Protein AF-A0A940LFN8-F1 (afdb_monomer)

Mean predicted aligned error: 12.98 Å

Structure (mmCIF, N/CA/C/O backbone):
data_AF-A0A940LFN8-F1
#
_entry.id   AF-A0A940LFN8-F1
#
loop_
_atom_site.group_PDB
_atom_site.id
_atom_site.type_symbol
_atom_site.label_atom_id
_atom_site.label_alt_id
_atom_site.label_comp_id
_atom_site.label_asym_id
_atom_site.label_entity_id
_atom_site.label_seq_id
_atom_site.pdbx_PDB_ins_code
_atom_site.Cartn_x
_atom_site.Cartn_y
_atom_site.Cartn_z
_atom_site.occupancy
_atom_site.B_iso_or_equiv
_atom_site.auth_seq_id
_atom_site.auth_comp_id
_atom_site.auth_asym_id
_atom_site.auth_atom_id
_atom_site.pdbx_PDB_model_num
ATOM 1 N N . MET A 1 1 ? -1.044 11.310 23.317 1.00 27.91 1 MET A N 1
ATOM 2 C CA . MET A 1 1 ? -0.230 10.239 22.704 1.00 27.91 1 MET A CA 1
ATOM 3 C C . MET A 1 1 ? -0.576 8.938 23.421 1.00 27.91 1 MET A C 1
ATOM 5 O O . MET A 1 1 ? -0.058 8.699 24.501 1.00 27.91 1 MET A O 1
ATOM 9 N N . LEU A 1 2 ? -1.547 8.170 22.919 1.00 25.20 2 LEU A N 1
ATOM 10 C CA . LEU A 1 2 ? -1.936 6.896 23.535 1.00 25.20 2 LEU A CA 1
ATOM 11 C C . LEU A 1 2 ? -0.992 5.813 23.009 1.00 25.20 2 LEU A C 1
ATOM 13 O O . LEU A 1 2 ? -1.090 5.402 21.858 1.00 25.20 2 LEU A O 1
ATOM 17 N N . GLN A 1 3 ? -0.026 5.416 23.836 1.00 28.67 3 GLN A N 1
ATOM 18 C CA . GLN A 1 3 ? 0.773 4.224 23.585 1.00 28.67 3 GLN A CA 1
ATOM 19 C C . GLN A 1 3 ? -0.052 2.992 23.962 1.00 28.67 3 GLN A C 1
ATOM 21 O O . GLN A 1 3 ? -0.475 2.849 25.109 1.00 28.67 3 GLN A O 1
ATOM 26 N N . PHE A 1 4 ? -0.252 2.100 22.994 1.00 41.06 4 PHE A N 1
ATOM 27 C CA . PHE A 1 4 ? -0.790 0.761 23.199 1.00 41.06 4 PHE A CA 1
ATOM 28 C C . PHE A 1 4 ? 0.024 0.030 24.277 1.00 41.06 4 PHE A C 1
ATOM 30 O O . PHE A 1 4 ? 1.232 -0.157 24.132 1.00 41.06 4 PHE A O 1
ATOM 37 N N . ARG A 1 5 ? -0.620 -0.411 25.362 1.00 31.55 5 ARG A N 1
ATOM 38 C CA . ARG A 1 5 ? -0.035 -1.388 26.287 1.00 31.55 5 ARG A CA 1
ATOM 39 C C . ARG A 1 5 ? -0.760 -2.709 26.091 1.00 31.55 5 ARG A C 1
ATOM 41 O O . ARG A 1 5 ? -1.903 -2.855 26.495 1.00 31.55 5 ARG A O 1
ATOM 48 N N . ALA A 1 6 ? -0.061 -3.692 25.531 1.00 42.91 6 ALA A N 1
ATOM 49 C CA . ALA A 1 6 ? -0.517 -5.074 25.343 1.00 42.91 6 ALA A CA 1
ATOM 50 C C . ALA A 1 6 ? -0.802 -5.846 26.659 1.00 42.91 6 ALA A C 1
ATOM 52 O O . ALA A 1 6 ? -0.807 -7.069 26.664 1.00 42.91 6 ALA A O 1
ATOM 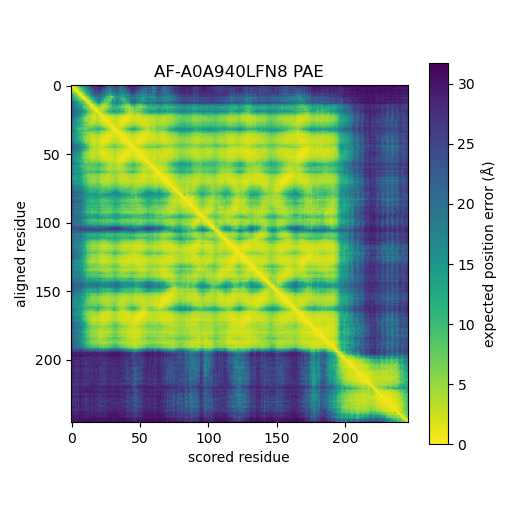53 N N . LYS A 1 7 ? -0.979 -5.159 27.796 1.00 42.75 7 LYS A N 1
ATOM 54 C CA . LYS A 1 7 ? -1.179 -5.782 29.114 1.00 42.75 7 LYS A CA 1
ATOM 55 C C . LYS A 1 7 ? -2.645 -6.109 29.419 1.00 42.75 7 LYS A C 1
ATOM 57 O O . LYS A 1 7 ? -2.885 -6.926 30.302 1.00 42.75 7 LYS A O 1
ATOM 62 N N . ASP A 1 8 ? -3.591 -5.515 28.689 1.00 42.91 8 ASP A N 1
ATOM 63 C CA . ASP A 1 8 ? -5.031 -5.657 28.959 1.00 42.91 8 ASP A CA 1
ATOM 64 C C . ASP A 1 8 ? -5.757 -6.615 28.001 1.00 42.91 8 ASP A C 1
ATOM 66 O O . ASP A 1 8 ? -6.918 -6.944 28.233 1.00 42.91 8 ASP A O 1
ATOM 70 N N . PHE A 1 9 ? -5.065 -7.106 26.968 1.00 46.56 9 PHE A N 1
ATOM 71 C CA . PHE A 1 9 ? -5.603 -8.042 25.983 1.00 46.56 9 PHE A CA 1
ATOM 72 C C . PHE A 1 9 ? -4.684 -9.254 25.842 1.00 46.56 9 PHE A C 1
ATOM 74 O O . PHE A 1 9 ? -3.473 -9.114 25.670 1.00 46.56 9 PHE A O 1
ATOM 81 N N . HIS A 1 10 ? -5.268 -10.448 25.878 1.00 50.06 10 HIS A N 1
ATOM 82 C CA . HIS A 1 10 ? -4.556 -11.682 25.565 1.00 50.06 10 HIS A CA 1
ATOM 83 C C . HIS A 1 10 ? -4.651 -11.941 24.056 1.00 50.06 10 HIS A C 1
ATOM 85 O O . HIS A 1 10 ? -5.747 -11.947 23.500 1.00 50.06 10 HIS A O 1
ATOM 91 N N . LEU A 1 11 ? -3.507 -12.133 23.392 1.00 47.28 11 LEU A N 1
ATOM 92 C CA . LEU A 1 11 ? -3.460 -12.623 22.013 1.00 47.28 11 LEU A CA 1
ATOM 93 C C . LEU A 1 11 ? -3.801 -14.115 22.022 1.00 47.28 11 LEU A C 1
ATOM 95 O O . LEU A 1 11 ? -3.011 -14.920 22.516 1.00 47.28 11 LEU A O 1
ATOM 99 N N . CYS A 1 12 ? -4.949 -14.492 21.468 1.00 56.72 12 CYS A N 1
ATOM 100 C CA . CYS A 1 12 ? -5.203 -15.891 21.139 1.00 56.72 12 CYS A CA 1
ATOM 101 C C . CYS A 1 12 ? -4.320 -16.287 19.942 1.00 56.72 12 CYS A C 1
ATOM 103 O O . CYS A 1 12 ? -4.185 -15.518 18.985 1.00 56.72 12 CYS A O 1
ATOM 105 N N . THR A 1 13 ? -3.674 -17.457 20.009 1.00 57.03 13 THR A N 1
ATOM 106 C CA . THR A 1 13 ? -2.876 -17.999 18.898 1.00 57.03 13 THR A CA 1
ATOM 107 C C . THR A 1 13 ? -3.746 -18.056 17.649 1.00 57.03 13 THR A C 1
ATOM 109 O O . THR A 1 13 ? -4.860 -18.566 17.709 1.00 57.03 13 THR A O 1
ATOM 112 N N . GLY A 1 14 ? -3.257 -17.483 16.546 1.00 62.81 14 GLY A N 1
ATOM 113 C CA . GLY A 1 14 ? -4.068 -17.305 15.349 1.00 62.81 14 GLY A CA 1
ATOM 114 C C . GLY A 1 14 ? -4.564 -18.639 14.799 1.00 62.81 14 GLY A C 1
ATOM 115 O O . GLY A 1 14 ? -3.757 -19.524 14.513 1.00 62.81 14 GLY A O 1
ATOM 116 N N . GLU A 1 15 ? -5.878 -18.783 14.655 1.00 71.50 15 GLU A N 1
ATOM 117 C CA . GLU A 1 15 ? -6.461 -19.958 14.016 1.00 71.50 15 GLU A CA 1
ATOM 118 C C . GLU A 1 15 ? -6.233 -19.854 12.510 1.00 71.50 15 GLU A C 1
ATOM 120 O O . GLU A 1 15 ? -6.635 -18.873 11.876 1.00 71.50 15 GLU A O 1
ATOM 125 N N . ILE A 1 16 ? -5.565 -20.859 11.940 1.00 79.19 16 ILE A N 1
ATOM 126 C CA . ILE A 1 16 ? -5.363 -20.976 10.498 1.00 79.19 16 ILE A CA 1
ATOM 127 C C . ILE A 1 16 ? -6.413 -21.938 9.962 1.00 79.19 16 ILE A C 1
ATOM 129 O O . ILE A 1 16 ? -6.389 -23.127 10.273 1.00 79.19 16 ILE A O 1
ATOM 133 N N . THR A 1 17 ? -7.308 -21.430 9.124 1.00 85.25 17 THR A N 1
ATOM 134 C CA . THR A 1 17 ? -8.340 -22.233 8.464 1.00 85.25 17 THR A CA 1
ATOM 135 C C . THR A 1 17 ? -8.156 -22.150 6.960 1.00 85.25 17 THR A C 1
ATOM 137 O O . THR A 1 17 ? -8.018 -21.063 6.405 1.00 85.25 17 THR A O 1
ATOM 140 N N . LYS A 1 18 ? -8.163 -23.297 6.279 1.00 81.81 18 LYS A N 1
ATOM 141 C CA . LYS A 1 18 ? -8.180 -23.341 4.816 1.00 81.81 18 LYS A CA 1
ATOM 142 C C . LYS A 1 18 ? -9.630 -23.355 4.336 1.00 81.81 18 LYS A C 1
ATOM 144 O O . LYS A 1 18 ? -10.392 -24.233 4.736 1.00 81.81 18 LYS A O 1
ATOM 149 N N . VAL A 1 19 ? -10.007 -22.400 3.492 1.00 81.50 19 VAL A N 1
ATOM 150 C CA . VAL A 1 19 ? -11.352 -22.281 2.913 1.00 81.50 19 VAL A CA 1
ATOM 151 C C . VAL A 1 19 ? -11.209 -22.333 1.394 1.00 81.50 19 VAL A C 1
ATOM 153 O O . VAL A 1 19 ? -10.923 -21.330 0.752 1.00 81.50 19 VAL A O 1
ATOM 156 N N . GLY A 1 20 ? -11.356 -23.524 0.811 1.00 84.94 20 GLY A N 1
ATOM 157 C CA . GLY A 1 20 ? -11.044 -23.732 -0.608 1.00 84.94 20 GLY A CA 1
ATOM 158 C C . GLY A 1 20 ? -9.551 -23.528 -0.883 1.00 84.94 20 GLY A C 1
ATOM 159 O O . GLY A 1 20 ? -8.723 -24.190 -0.254 1.00 84.94 20 GLY A O 1
ATOM 160 N N . ASP A 1 21 ? -9.219 -22.614 -1.796 1.00 85.62 21 ASP A N 1
ATOM 161 C CA . ASP A 1 21 ? -7.835 -22.213 -2.097 1.00 85.62 21 ASP A CA 1
ATOM 162 C C . ASP A 1 21 ? -7.318 -21.085 -1.190 1.00 85.62 21 ASP A C 1
ATOM 164 O O . ASP A 1 21 ? -6.117 -20.813 -1.173 1.00 85.62 21 ASP A O 1
ATOM 168 N N . ASP A 1 22 ? -8.198 -20.475 -0.392 1.00 89.88 22 ASP A N 1
ATOM 169 C CA . ASP A 1 22 ? -7.851 -19.366 0.488 1.00 89.88 22 ASP A CA 1
ATOM 170 C C . ASP A 1 22 ? -7.367 -19.873 1.852 1.00 89.88 22 ASP A C 1
ATOM 172 O O . ASP A 1 22 ? -7.836 -20.885 2.391 1.00 89.88 22 ASP A O 1
ATOM 176 N N . GLN A 1 23 ? -6.448 -19.125 2.453 1.00 90.56 23 GLN A N 1
ATOM 177 C CA . GLN A 1 23 ? -5.981 -19.337 3.815 1.00 90.56 23 GLN A CA 1
ATOM 178 C C . GLN A 1 23 ? -6.421 -18.167 4.694 1.00 90.56 23 GLN A C 1
ATOM 180 O O . GLN A 1 23 ? -6.011 -17.025 4.499 1.00 90.56 23 GLN A O 1
ATOM 185 N N . VAL A 1 24 ? -7.252 -18.462 5.688 1.00 92.25 24 VAL A N 1
ATOM 186 C CA . VAL A 1 24 ? -7.770 -17.486 6.646 1.00 92.25 24 VAL A CA 1
ATOM 187 C C . VAL A 1 24 ? -6.981 -17.595 7.941 1.00 92.25 24 VAL A C 1
ATOM 189 O O . VAL A 1 24 ? -6.841 -18.684 8.495 1.00 92.25 24 VAL A O 1
ATOM 192 N N . ILE A 1 25 ? -6.480 -16.466 8.429 1.00 90.88 25 ILE A N 1
ATOM 193 C CA . ILE A 1 25 ? -5.752 -16.359 9.692 1.00 90.88 25 ILE A CA 1
ATOM 194 C C . ILE A 1 25 ? -6.482 -15.348 10.564 1.00 90.88 25 ILE A C 1
ATOM 196 O O . ILE A 1 25 ? -6.586 -14.176 10.200 1.00 90.88 25 ILE A O 1
ATOM 200 N N . THR A 1 26 ? -6.976 -15.789 11.718 1.00 90.81 26 THR A N 1
ATOM 201 C CA . THR A 1 26 ? -7.730 -14.922 12.633 1.00 90.81 26 THR A CA 1
ATOM 202 C C . THR A 1 26 ? -6.990 -14.756 13.946 1.00 90.81 26 THR A C 1
ATOM 204 O O . THR A 1 26 ? -6.750 -15.734 14.645 1.00 90.81 26 THR A O 1
ATOM 207 N N . TYR A 1 27 ? -6.673 -13.515 14.307 1.00 89.56 27 TYR A N 1
ATOM 208 C CA . TYR A 1 27 ? -6.178 -13.148 15.628 1.00 89.56 27 TYR A CA 1
ATOM 209 C C . TYR A 1 27 ? -7.262 -12.395 16.379 1.00 89.56 27 TYR A C 1
ATOM 211 O O . TYR A 1 27 ? -7.776 -11.386 15.896 1.00 89.56 27 TYR A O 1
ATOM 219 N N . GLN A 1 28 ? -7.572 -12.852 17.585 1.00 88.12 28 GLN A N 1
ATOM 220 C CA . GLN A 1 28 ? -8.545 -12.201 18.446 1.00 88.12 28 GLN A CA 1
ATOM 221 C C . GLN A 1 28 ? -7.868 -11.699 19.718 1.00 88.12 28 GLN A C 1
ATOM 223 O O . GLN A 1 28 ? -7.094 -12.410 20.361 1.00 88.12 28 GLN A O 1
ATOM 228 N N . LEU A 1 29 ? -8.167 -10.450 20.050 1.00 87.44 29 LEU A N 1
ATOM 229 C CA . LEU A 1 29 ? -7.829 -9.797 21.302 1.00 87.44 29 LEU A CA 1
ATOM 230 C C . LEU A 1 29 ? -9.110 -9.724 22.128 1.00 87.44 29 LEU A C 1
ATOM 232 O O . LEU A 1 29 ? -10.073 -9.079 21.712 1.00 87.44 29 LEU A O 1
ATOM 236 N N . LEU A 1 30 ? -9.118 -10.388 23.281 1.00 86.31 30 LEU A N 1
ATOM 237 C CA . LEU A 1 30 ? -10.258 -10.412 24.198 1.00 86.31 30 LEU A CA 1
ATOM 238 C C . LEU A 1 30 ? -9.992 -9.499 25.397 1.00 86.31 30 LEU A C 1
ATOM 240 O O . LEU A 1 30 ? -8.964 -9.630 26.066 1.00 86.31 30 LEU A O 1
ATOM 244 N N . GLY A 1 31 ? -10.921 -8.579 25.644 1.00 83.25 31 GLY A N 1
ATOM 245 C CA . GLY A 1 31 ? -10.975 -7.754 26.842 1.00 83.25 31 GLY A CA 1
ATOM 246 C C . GLY A 1 31 ? -11.646 -8.504 27.993 1.00 83.25 31 GLY A C 1
ATOM 247 O O . GLY A 1 31 ? -12.477 -9.392 27.795 1.00 83.25 31 GLY A O 1
ATOM 248 N N . LYS A 1 32 ? -11.298 -8.140 29.230 1.00 80.56 32 LYS A N 1
ATOM 249 C CA . LYS A 1 32 ? -11.860 -8.759 30.450 1.00 80.56 32 LYS A CA 1
ATOM 250 C C . LYS A 1 32 ? -13.365 -8.519 30.621 1.00 80.56 32 LYS A C 1
ATOM 252 O O . LYS A 1 32 ? -14.022 -9.243 31.356 1.00 80.56 32 LYS A O 1
ATOM 257 N N . ASP A 1 33 ? -13.883 -7.497 29.957 1.00 83.12 33 ASP A N 1
ATOM 258 C CA . ASP A 1 33 ? -15.284 -7.082 29.908 1.00 83.12 33 ASP A CA 1
ATOM 259 C C . ASP A 1 33 ? -16.092 -7.797 28.806 1.00 83.12 33 ASP A C 1
ATOM 261 O O . ASP A 1 33 ? -17.262 -7.484 28.601 1.00 83.12 33 ASP A O 1
ATOM 265 N N . GLY A 1 34 ? -15.482 -8.746 28.085 1.00 83.56 34 GLY A N 1
ATOM 266 C CA . GLY A 1 34 ? -16.100 -9.427 26.945 1.00 83.56 34 GLY A CA 1
ATOM 267 C C . GLY A 1 34 ? -16.033 -8.631 25.639 1.00 83.56 34 GLY A C 1
ATOM 268 O O . GLY A 1 34 ? -16.507 -9.113 24.609 1.00 83.56 34 GLY A O 1
ATOM 269 N N . SER A 1 35 ? -15.424 -7.439 25.650 1.00 88.12 35 SER A N 1
ATOM 270 C CA . SER A 1 35 ? -15.108 -6.715 24.422 1.00 88.12 35 SER A CA 1
ATOM 271 C C . SER A 1 35 ? -14.067 -7.481 23.605 1.00 88.12 35 SER A C 1
ATOM 273 O O . SER A 1 35 ? -13.262 -8.250 24.138 1.00 88.12 35 SER A O 1
ATOM 275 N N . SER A 1 36 ? -14.081 -7.314 22.285 1.00 89.31 36 SER A N 1
ATOM 276 C CA . SER A 1 36 ? -13.098 -7.971 21.431 1.00 89.31 36 SER A CA 1
ATOM 277 C C . SER A 1 36 ? -12.701 -7.143 20.221 1.00 89.31 36 SER A C 1
ATOM 279 O O . SER A 1 36 ? -13.503 -6.402 19.647 1.00 89.31 36 SER A O 1
ATOM 281 N N . VAL A 1 37 ? -11.443 -7.313 19.825 1.00 90.06 37 VAL A N 1
ATOM 282 C CA . VAL A 1 37 ? -10.899 -6.820 18.562 1.00 90.06 37 VAL A CA 1
ATOM 283 C C . VAL A 1 37 ? -10.393 -8.017 17.775 1.00 90.06 37 VAL A C 1
ATOM 285 O O . VAL A 1 37 ? -9.555 -8.775 18.259 1.00 90.06 37 VAL A O 1
ATOM 288 N N . THR A 1 38 ? -10.917 -8.205 16.571 1.00 91.94 38 THR A N 1
ATOM 289 C CA . THR A 1 38 ? -10.575 -9.341 15.711 1.00 91.94 38 THR A CA 1
ATOM 290 C C . THR A 1 38 ? -9.883 -8.847 14.453 1.00 91.94 38 THR A C 1
ATOM 292 O O . THR A 1 38 ? -10.450 -8.051 13.710 1.00 91.94 38 THR A O 1
ATOM 295 N N . HIS A 1 39 ? -8.675 -9.345 14.212 1.00 92.56 39 HIS A N 1
ATOM 296 C CA . HIS A 1 39 ? -7.926 -9.184 12.974 1.00 92.56 39 HIS A CA 1
ATOM 297 C C . HIS A 1 39 ? -8.064 -10.462 12.155 1.00 92.56 39 HIS A C 1
ATOM 299 O O . HIS A 1 39 ? -7.551 -11.505 12.558 1.00 92.56 39 HIS A O 1
ATOM 305 N N . LYS A 1 40 ? -8.734 -10.396 11.010 1.00 94.12 40 LYS A N 1
ATOM 306 C CA . LYS A 1 40 ? -8.884 -11.536 10.107 1.00 94.12 40 LYS A CA 1
ATOM 307 C C . LYS A 1 40 ? -8.181 -11.234 8.792 1.00 94.12 40 LYS A C 1
ATOM 309 O O . LYS A 1 40 ? -8.557 -10.297 8.094 1.00 94.12 40 LYS A O 1
ATOM 314 N N . PHE A 1 41 ? -7.182 -12.041 8.464 1.00 94.06 41 PHE A N 1
ATOM 315 C CA . PHE A 1 41 ? -6.444 -11.981 7.210 1.00 94.06 41 PHE A CA 1
ATOM 316 C C . PHE A 1 41 ? -6.909 -13.109 6.297 1.00 94.06 41 PHE A C 1
ATOM 318 O O . PHE A 1 41 ? -6.904 -14.265 6.713 1.00 94.06 41 PHE A O 1
ATOM 325 N N . THR A 1 42 ? -7.289 -12.791 5.064 1.00 94.62 42 THR A N 1
ATOM 326 C CA . THR A 1 42 ? -7.620 -13.789 4.039 1.00 94.62 42 THR A CA 1
ATOM 327 C C . THR A 1 42 ? -6.568 -13.720 2.947 1.00 94.62 42 THR A C 1
ATOM 329 O O . THR A 1 42 ? -6.508 -12.755 2.186 1.00 94.62 42 THR A O 1
ATOM 3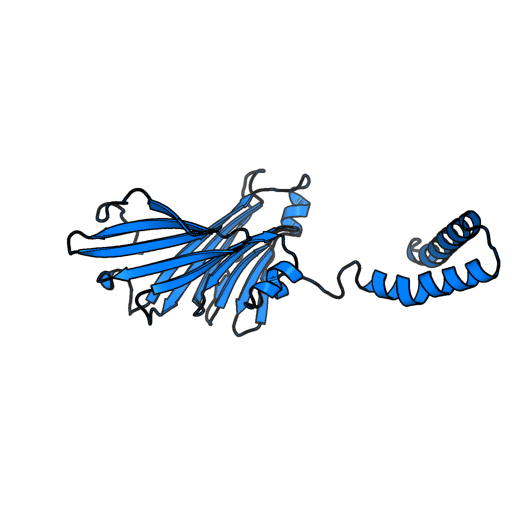32 N N . VAL A 1 43 ? -5.707 -14.733 2.908 1.00 92.50 43 VAL A N 1
ATOM 333 C CA . VAL A 1 43 ? -4.648 -14.886 1.914 1.00 92.50 43 VAL A CA 1
ATOM 334 C C . VAL A 1 43 ? -5.197 -15.720 0.767 1.00 92.50 43 VAL A C 1
ATOM 336 O O . VAL A 1 43 ? -5.534 -16.889 0.943 1.00 92.50 43 VAL A O 1
ATOM 339 N N . LYS A 1 44 ? -5.290 -15.097 -0.400 1.00 91.69 44 LYS A N 1
ATOM 340 C CA . LYS A 1 44 ? -5.748 -15.710 -1.649 1.00 91.69 44 LYS A CA 1
ATOM 341 C C . LYS A 1 44 ? -4.536 -16.136 -2.484 1.00 91.69 44 LYS A C 1
ATOM 343 O O . LYS A 1 44 ? -3.426 -15.680 -2.199 1.00 91.69 44 LYS A O 1
ATOM 348 N N . PRO A 1 45 ? -4.705 -16.937 -3.549 1.00 90.50 45 PRO A N 1
ATOM 349 C CA . PRO A 1 45 ? -3.662 -17.159 -4.557 1.00 90.50 45 PRO A CA 1
ATOM 350 C C . PRO A 1 45 ? -3.446 -15.909 -5.442 1.00 90.50 45 PRO A C 1
ATOM 352 O O . PRO A 1 45 ? -3.475 -15.980 -6.669 1.00 90.50 45 PRO A O 1
ATOM 355 N N . ASP A 1 46 ? -3.273 -14.746 -4.813 1.00 91.69 46 ASP A N 1
ATOM 356 C CA . ASP A 1 46 ? -3.122 -13.432 -5.431 1.00 91.69 46 ASP A CA 1
ATOM 357 C C . ASP A 1 46 ? -2.295 -12.499 -4.517 1.00 91.69 46 ASP A C 1
ATOM 359 O O . ASP A 1 46 ? -1.970 -12.845 -3.383 1.00 91.69 46 ASP A O 1
ATOM 363 N N . TYR A 1 47 ? -1.936 -11.310 -5.001 1.00 93.12 47 TYR A N 1
ATOM 364 C CA . TYR A 1 47 ? -1.075 -10.354 -4.292 1.00 93.12 47 TYR A CA 1
ATOM 365 C C . TYR A 1 47 ? -1.809 -9.443 -3.297 1.00 93.12 47 TYR A C 1
ATOM 367 O O . TYR A 1 47 ? -1.166 -8.664 -2.589 1.00 93.12 47 TYR A O 1
ATOM 375 N N . MET A 1 48 ? -3.143 -9.508 -3.253 1.00 94.50 48 MET A N 1
ATOM 376 C CA . MET A 1 48 ? -3.971 -8.759 -2.308 1.00 94.50 48 MET A CA 1
ATOM 377 C C . MET A 1 48 ? -4.414 -9.664 -1.160 1.00 94.50 48 MET A C 1
ATOM 379 O O . MET A 1 48 ? -5.114 -10.655 -1.368 1.00 94.50 48 MET A O 1
ATOM 383 N N . ILE A 1 49 ? -4.038 -9.283 0.057 1.00 94.50 49 ILE A N 1
ATOM 384 C CA . ILE A 1 49 ? -4.504 -9.910 1.291 1.00 94.50 49 ILE A CA 1
ATOM 385 C C . ILE A 1 49 ? -5.661 -9.071 1.826 1.00 94.50 49 ILE A C 1
ATOM 387 O O . ILE A 1 49 ? -5.488 -7.881 2.106 1.00 94.50 49 ILE A O 1
ATOM 391 N N . ASP A 1 50 ? -6.829 -9.685 2.004 1.00 95.25 50 ASP A N 1
ATOM 392 C CA . ASP A 1 50 ? -7.941 -8.998 2.659 1.00 95.25 50 ASP A CA 1
ATOM 393 C C . ASP A 1 50 ? -7.668 -8.944 4.162 1.00 95.25 50 ASP A C 1
ATOM 395 O O . ASP A 1 50 ? -7.341 -9.962 4.778 1.00 95.25 50 ASP A O 1
ATOM 399 N N . PHE A 1 51 ? -7.832 -7.769 4.759 1.00 94.94 51 PHE A N 1
ATOM 400 C CA . PHE A 1 51 ? -7.676 -7.550 6.188 1.00 94.94 51 PHE A CA 1
ATOM 401 C C . PHE A 1 51 ? -8.959 -6.944 6.765 1.00 94.94 51 PHE A C 1
ATOM 403 O O . PHE A 1 51 ? -9.231 -5.756 6.609 1.00 94.94 51 PHE A O 1
ATOM 410 N N . ASP A 1 52 ? -9.743 -7.767 7.459 1.00 94.88 52 ASP A N 1
ATOM 411 C CA . ASP A 1 52 ? -10.936 -7.328 8.177 1.00 94.88 52 ASP A CA 1
ATOM 412 C C . ASP A 1 52 ? -10.596 -7.080 9.654 1.00 94.88 52 ASP A C 1
ATOM 414 O O . ASP A 1 52 ? -10.158 -7.983 10.374 1.00 94.88 52 ASP A O 1
ATOM 418 N N . LEU A 1 53 ? -10.856 -5.863 10.122 1.00 93.44 53 LEU A N 1
ATOM 419 C CA . LEU A 1 53 ? -10.764 -5.464 11.521 1.00 93.44 53 LEU A CA 1
ATOM 420 C C . LEU A 1 53 ? -12.175 -5.340 12.098 1.00 93.44 53 LEU A C 1
ATOM 422 O O . LEU A 1 53 ? -12.927 -4.458 11.698 1.00 93.44 53 LEU A O 1
ATOM 426 N N . SER A 1 54 ? -12.535 -6.202 13.047 1.00 93.19 54 SER A N 1
ATOM 427 C CA . SER A 1 54 ? -13.830 -6.132 13.737 1.00 93.19 54 SER A CA 1
ATOM 428 C C . SER A 1 54 ? -13.669 -5.674 15.179 1.00 93.19 54 SER A C 1
ATOM 430 O O . SER A 1 54 ? -12.856 -6.232 15.914 1.00 93.19 54 SER A O 1
ATOM 432 N N . ILE A 1 55 ? -14.454 -4.677 15.580 1.00 90.38 55 ILE A N 1
ATOM 433 C CA . ILE A 1 55 ? -14.450 -4.078 16.916 1.00 90.38 55 ILE A CA 1
ATOM 434 C C . ILE A 1 55 ? -15.826 -4.321 17.537 1.00 90.38 55 ILE A C 1
ATOM 436 O O . ILE A 1 55 ? -16.818 -3.737 17.110 1.00 90.38 55 ILE A O 1
ATOM 440 N N . ASN A 1 56 ? -15.885 -5.175 18.558 1.00 90.00 56 ASN A N 1
ATOM 441 C CA . ASN A 1 56 ? -17.126 -5.548 19.237 1.00 90.00 56 ASN A CA 1
ATOM 442 C C . ASN A 1 56 ? -17.057 -5.125 20.704 1.00 90.00 56 ASN A C 1
ATOM 444 O O . ASN A 1 56 ? -16.239 -5.641 21.462 1.00 90.00 56 ASN A O 1
ATOM 448 N N . GLY A 1 57 ? -17.888 -4.162 21.109 1.00 85.12 57 GLY A N 1
ATOM 449 C CA . GLY A 1 57 ? -17.921 -3.662 22.492 1.00 85.12 57 GLY A CA 1
ATOM 450 C C . GLY A 1 57 ? -16.670 -2.883 22.928 1.00 85.12 57 GLY A C 1
ATOM 451 O O . GLY A 1 57 ? -16.612 -2.405 24.054 1.00 85.12 57 GLY A O 1
ATOM 452 N N . ALA A 1 58 ? -15.685 -2.704 22.042 1.00 83.50 58 ALA A N 1
ATOM 453 C CA . ALA A 1 58 ? -14.423 -2.019 22.318 1.00 83.50 58 ALA A CA 1
ATOM 454 C C . ALA A 1 58 ? -14.386 -0.584 21.749 1.00 83.50 58 ALA A C 1
ATOM 456 O O . ALA A 1 58 ? -13.336 -0.081 21.356 1.00 83.50 58 ALA A O 1
ATOM 457 N N . ASN A 1 59 ? -15.532 0.108 21.703 1.00 82.88 59 ASN A N 1
ATOM 458 C CA . ASN A 1 59 ? -15.642 1.460 21.130 1.00 82.88 59 ASN A CA 1
ATOM 459 C C . ASN A 1 59 ? -14.791 2.499 21.873 1.00 82.88 59 ASN A C 1
ATOM 461 O O . ASN A 1 59 ? -14.447 3.525 21.299 1.00 82.88 59 ASN A O 1
ATOM 465 N N . HIS A 1 60 ? -14.417 2.225 23.126 1.00 82.88 60 HIS A N 1
ATOM 466 C CA . HIS A 1 60 ? -13.487 3.047 23.902 1.00 82.88 60 HIS A CA 1
ATOM 467 C C . HIS A 1 60 ? -12.076 3.114 23.283 1.00 82.88 60 HIS A C 1
ATOM 469 O O . HIS A 1 60 ? -11.296 3.996 23.633 1.00 82.88 60 HIS A O 1
ATOM 475 N N . LEU A 1 61 ? -11.743 2.197 22.365 1.00 79.38 61 LEU A N 1
ATOM 476 C CA . LEU A 1 61 ? -10.508 2.228 21.575 1.00 79.38 61 LEU A CA 1
ATOM 477 C C . LEU A 1 61 ? -10.571 3.244 20.424 1.00 79.38 61 LEU A C 1
ATOM 479 O O . LEU A 1 61 ? -9.538 3.605 19.860 1.00 79.38 61 LEU A O 1
ATOM 483 N N . LEU A 1 62 ? -11.772 3.700 20.069 1.00 85.94 62 LEU A N 1
ATOM 484 C CA . LEU A 1 62 ? -11.999 4.737 19.073 1.00 85.94 62 LEU A CA 1
ATOM 485 C C . LEU A 1 62 ? -12.049 6.099 19.765 1.00 85.94 62 LEU A C 1
ATOM 487 O O . LEU A 1 62 ? -12.598 6.243 20.855 1.00 85.94 62 LEU A O 1
ATOM 491 N N . SER A 1 63 ? -11.535 7.131 19.102 1.00 87.50 63 SER A N 1
ATOM 492 C CA . SER A 1 63 ? -11.699 8.512 19.564 1.00 87.50 63 SER A CA 1
ATOM 493 C C . SER A 1 63 ? -12.695 9.211 18.653 1.00 87.50 63 SER A C 1
ATOM 495 O O . SER A 1 63 ? -12.474 9.278 17.446 1.00 87.50 63 SER A O 1
ATOM 497 N N . ASN A 1 64 ? -13.824 9.668 19.203 1.00 88.00 64 ASN A N 1
ATOM 498 C CA . ASN A 1 64 ? -14.944 10.233 18.435 1.00 88.00 64 ASN A CA 1
ATOM 499 C C . ASN A 1 64 ? -15.351 9.346 17.247 1.00 88.00 64 ASN A C 1
ATOM 501 O O . ASN A 1 64 ? -15.460 9.813 16.114 1.00 88.00 64 ASN A O 1
ATOM 505 N N . ASN A 1 65 ? -15.505 8.041 17.501 1.00 88.88 65 ASN A N 1
ATOM 506 C CA . ASN A 1 65 ? -15.866 7.052 16.484 1.00 88.88 65 ASN A CA 1
ATOM 507 C C . ASN A 1 65 ? -14.874 6.980 15.299 1.00 88.88 65 ASN A C 1
ATOM 509 O O . ASN A 1 65 ? -15.221 6.545 14.205 1.00 88.88 65 ASN A O 1
ATOM 513 N N . THR A 1 66 ? -13.634 7.429 15.513 1.00 90.12 66 THR A N 1
ATOM 514 C CA . THR A 1 66 ? -12.542 7.398 14.538 1.00 90.12 66 THR A CA 1
ATOM 515 C C . THR A 1 66 ? -11.475 6.415 15.000 1.00 90.12 66 THR A C 1
ATOM 517 O O . THR A 1 66 ? -10.981 6.489 16.130 1.00 90.12 66 THR A O 1
ATOM 520 N N . LEU A 1 67 ? -11.105 5.507 14.103 1.00 90.81 67 LEU A N 1
ATOM 521 C CA . LEU A 1 67 ? -9.962 4.620 14.238 1.00 90.81 67 LEU A CA 1
ATOM 522 C C . LEU A 1 67 ? -8.696 5.351 13.787 1.00 90.81 67 LEU A C 1
ATOM 524 O O . LEU A 1 67 ? -8.660 5.952 12.713 1.00 90.81 67 LEU A O 1
ATOM 528 N N . PHE A 1 68 ? -7.647 5.248 14.596 1.00 91.06 68 PHE A N 1
ATOM 529 C CA . PHE A 1 68 ? -6.303 5.694 14.249 1.00 91.06 68 PHE A CA 1
ATOM 530 C C . PHE A 1 68 ? -5.460 4.461 13.936 1.00 91.06 68 PHE A C 1
ATOM 532 O O . PHE A 1 68 ? -5.238 3.624 14.809 1.00 91.06 68 PHE A O 1
ATOM 539 N N . LEU A 1 69 ? -5.018 4.344 12.688 1.00 91.12 69 LEU A N 1
ATOM 540 C CA . LEU A 1 69 ? -4.250 3.211 12.189 1.00 91.12 69 LEU A CA 1
ATOM 541 C C . LEU A 1 69 ? -2.826 3.658 11.870 1.00 91.12 69 LEU A C 1
ATOM 543 O O . LEU A 1 69 ? -2.629 4.590 11.095 1.00 91.12 69 LEU A O 1
ATOM 547 N N . THR A 1 70 ? -1.837 2.961 12.418 1.00 93.12 70 THR A N 1
ATOM 548 C CA . THR A 1 70 ? -0.436 3.145 12.034 1.00 93.12 70 THR A CA 1
ATOM 549 C C . THR A 1 70 ? -0.001 1.971 11.166 1.00 93.12 70 THR A C 1
ATOM 551 O O . THR A 1 70 ? 0.038 0.834 11.630 1.00 93.12 70 THR A O 1
ATOM 554 N N . TRP A 1 71 ? 0.338 2.244 9.910 1.00 92.12 71 TRP A N 1
ATOM 555 C CA . TRP A 1 71 ? 0.899 1.272 8.979 1.00 92.12 71 TRP A CA 1
ATOM 556 C C . TRP A 1 71 ? 2.392 1.517 8.818 1.00 92.12 71 TRP A C 1
ATOM 558 O O . TRP A 1 71 ? 2.815 2.621 8.483 1.00 92.12 71 TRP A O 1
ATOM 568 N N . GLN A 1 72 ? 3.193 0.486 9.065 1.00 90.38 72 GLN A N 1
ATOM 569 C CA . GLN A 1 72 ? 4.644 0.547 8.935 1.00 90.38 72 GLN A CA 1
ATOM 570 C C . GLN A 1 72 ? 5.083 -0.418 7.846 1.00 90.38 72 GLN A C 1
ATOM 572 O O . GLN A 1 72 ? 4.781 -1.610 7.901 1.00 90.38 72 GLN A O 1
ATOM 577 N N . ASN A 1 73 ? 5.815 0.097 6.866 1.00 87.69 73 ASN A N 1
ATOM 578 C CA . ASN A 1 73 ? 6.334 -0.688 5.762 1.00 87.69 73 ASN A CA 1
ATOM 579 C C . ASN A 1 73 ? 7.848 -0.511 5.652 1.00 87.69 73 ASN A C 1
ATOM 581 O O . ASN A 1 73 ? 8.365 0.603 5.737 1.00 87.69 73 ASN A O 1
ATOM 585 N N . LYS A 1 74 ? 8.554 -1.625 5.459 1.00 86.94 74 LYS A N 1
ATOM 586 C CA . LYS A 1 74 ? 9.982 -1.636 5.150 1.00 86.94 74 LYS A CA 1
ATOM 587 C C . LYS A 1 74 ? 10.165 -2.250 3.772 1.00 86.94 74 LYS A C 1
ATOM 589 O O . LYS A 1 74 ? 10.000 -3.458 3.610 1.00 86.94 74 LYS A O 1
ATOM 594 N N . ALA A 1 75 ? 10.520 -1.419 2.801 1.00 83.81 75 ALA A N 1
ATOM 595 C CA . ALA A 1 75 ? 10.861 -1.868 1.463 1.00 83.81 75 ALA A CA 1
ATOM 596 C C . ALA A 1 75 ? 12.280 -2.443 1.486 1.00 83.81 75 ALA A C 1
ATOM 598 O O . ALA A 1 75 ? 13.262 -1.704 1.588 1.00 83.81 75 ALA A O 1
ATOM 599 N N . VAL A 1 76 ? 12.384 -3.770 1.444 1.00 84.38 76 VAL A N 1
ATOM 600 C CA . VAL A 1 76 ? 13.665 -4.482 1.385 1.00 84.38 76 VAL A CA 1
ATOM 601 C C . VAL A 1 76 ? 14.262 -4.319 -0.012 1.00 84.38 76 VAL A C 1
ATOM 603 O O . VAL A 1 76 ? 13.537 -4.294 -1.005 1.00 84.38 76 VAL A O 1
ATOM 606 N N . ARG A 1 77 ? 15.586 -4.201 -0.085 1.00 81.50 77 ARG A N 1
ATOM 607 C CA . ARG A 1 77 ? 16.343 -4.127 -1.334 1.00 81.50 77 ARG A CA 1
ATOM 608 C C . ARG A 1 77 ? 16.098 -5.362 -2.188 1.00 81.50 77 ARG A C 1
ATOM 610 O O . ARG A 1 77 ? 16.281 -6.485 -1.719 1.00 81.50 77 ARG A O 1
ATOM 617 N N . GLN A 1 78 ? 15.761 -5.137 -3.452 1.00 80.56 78 GLN A N 1
ATOM 618 C CA . GLN A 1 78 ? 15.540 -6.209 -4.420 1.00 80.56 78 GLN A CA 1
ATOM 619 C C . GLN A 1 78 ? 16.539 -6.175 -5.582 1.00 80.56 78 GLN A C 1
ATOM 621 O O . GLN A 1 78 ? 16.639 -7.146 -6.332 1.00 80.56 78 GLN A O 1
ATOM 626 N N . GLN A 1 79 ? 17.310 -5.093 -5.737 1.00 74.19 79 GLN A N 1
ATOM 627 C CA . GLN A 1 79 ? 18.246 -4.916 -6.845 1.00 74.19 79 GLN A CA 1
ATOM 628 C C . GLN A 1 79 ? 19.706 -4.809 -6.409 1.00 74.19 79 GLN A C 1
ATOM 630 O O . GLN A 1 79 ? 20.046 -4.512 -5.264 1.00 74.19 79 GLN A O 1
ATOM 635 N N . LYS A 1 80 ? 20.613 -5.041 -7.367 1.00 76.75 80 LYS A N 1
ATOM 636 C CA . LYS A 1 80 ? 22.059 -4.909 -7.147 1.00 76.75 80 LYS A CA 1
ATOM 637 C C . LYS A 1 80 ? 22.505 -3.460 -6.961 1.00 76.75 80 LYS A C 1
ATOM 639 O O . LYS A 1 80 ? 23.434 -3.248 -6.194 1.00 76.75 80 LYS A O 1
ATOM 644 N N . ASP A 1 81 ? 21.873 -2.483 -7.601 1.00 81.69 81 ASP A N 1
ATOM 645 C CA . ASP A 1 81 ? 22.233 -1.072 -7.437 1.00 81.69 81 ASP A CA 1
ATOM 646 C C . ASP A 1 81 ? 21.273 -0.393 -6.457 1.00 81.69 81 ASP A C 1
ATOM 648 O O . ASP A 1 81 ? 20.117 -0.124 -6.775 1.00 81.69 81 ASP A O 1
ATOM 652 N N . LEU A 1 82 ? 21.771 -0.128 -5.248 1.00 79.31 82 LEU A N 1
ATOM 653 C CA . LEU A 1 82 ? 20.998 0.497 -4.178 1.00 79.31 82 LEU A CA 1
ATOM 654 C C . LEU A 1 82 ? 20.618 1.945 -4.514 1.00 79.31 82 LEU A C 1
ATOM 656 O O . LEU A 1 82 ? 19.526 2.398 -4.179 1.00 79.31 82 LEU A O 1
ATOM 660 N N . SER A 1 83 ? 21.534 2.681 -5.142 1.00 78.31 83 SER A N 1
ATOM 661 C CA . SER A 1 83 ? 21.348 4.098 -5.450 1.00 78.31 83 SER A CA 1
ATOM 662 C C . SER A 1 83 ? 20.298 4.288 -6.537 1.00 78.31 83 SER A C 1
ATOM 664 O O . SER A 1 83 ? 19.399 5.116 -6.390 1.00 78.31 83 SER A O 1
ATOM 666 N N . TYR A 1 84 ? 20.347 3.442 -7.565 1.00 79.56 84 TYR A N 1
ATOM 667 C CA . TYR A 1 84 ? 19.356 3.405 -8.626 1.00 79.56 84 TYR A CA 1
ATOM 668 C C . TYR A 1 84 ? 17.988 2.955 -8.101 1.00 79.56 84 TYR A C 1
ATOM 670 O O . TYR A 1 84 ? 16.986 3.623 -8.352 1.00 79.56 84 TYR A O 1
ATOM 678 N N . GLU A 1 85 ? 17.932 1.884 -7.300 1.00 80.00 85 GLU A N 1
ATOM 679 C CA . GLU A 1 85 ? 16.670 1.405 -6.723 1.00 80.00 85 GLU A CA 1
ATOM 680 C C . GLU A 1 85 ? 16.016 2.469 -5.828 1.00 80.00 85 GLU A C 1
ATOM 682 O O . GLU A 1 85 ? 14.799 2.655 -5.882 1.00 80.00 85 GLU A O 1
ATOM 687 N N . ARG A 1 86 ? 16.813 3.226 -5.058 1.00 80.38 86 ARG A N 1
ATOM 688 C CA . ARG A 1 86 ? 16.331 4.384 -4.287 1.00 80.38 86 ARG A CA 1
ATOM 689 C C . ARG A 1 86 ? 15.784 5.482 -5.198 1.00 80.38 86 ARG A C 1
ATOM 691 O O . ARG A 1 86 ? 14.697 5.974 -4.941 1.00 80.38 86 ARG A O 1
ATOM 698 N N . GLN A 1 87 ? 16.465 5.838 -6.283 1.00 79.19 87 GLN A N 1
ATOM 699 C CA . GLN A 1 87 ? 15.958 6.858 -7.215 1.00 79.19 87 GLN A CA 1
ATOM 700 C C . GLN A 1 87 ? 14.635 6.466 -7.889 1.00 79.19 87 GLN A C 1
ATOM 702 O O . GLN A 1 87 ? 13.824 7.335 -8.194 1.00 79.19 87 GLN A O 1
ATOM 707 N N . GLN A 1 88 ? 14.414 5.172 -8.129 1.00 78.38 88 GLN A N 1
ATOM 708 C CA . GLN A 1 88 ? 13.178 4.663 -8.737 1.00 78.38 88 GLN A CA 1
ATOM 709 C C . GLN A 1 88 ? 12.057 4.403 -7.724 1.00 78.38 88 GLN A C 1
ATOM 711 O O . GLN A 1 88 ? 10.931 4.090 -8.117 1.00 78.38 88 GLN A O 1
ATOM 716 N N . SER A 1 89 ? 12.359 4.494 -6.430 1.00 82.81 89 SER A N 1
ATOM 717 C CA . SER A 1 89 ? 11.392 4.232 -5.376 1.00 82.81 89 SER A CA 1
ATOM 718 C C . SER A 1 89 ? 10.659 5.513 -4.985 1.00 82.81 89 SER A C 1
ATOM 720 O O . SER A 1 89 ? 11.249 6.581 -4.833 1.00 82.81 89 SER A O 1
ATOM 722 N N . GLN A 1 90 ? 9.346 5.396 -4.839 1.00 85.31 90 GLN A N 1
ATOM 723 C CA . GLN A 1 90 ? 8.425 6.506 -4.629 1.00 85.31 90 GLN A CA 1
ATOM 724 C C . GLN A 1 90 ? 7.394 6.113 -3.580 1.00 85.31 90 GLN A C 1
ATOM 726 O O . GLN A 1 90 ? 7.065 4.936 -3.417 1.00 85.31 90 GLN A O 1
ATOM 731 N N . ILE A 1 91 ? 6.837 7.103 -2.902 1.00 85.75 91 ILE A N 1
ATOM 732 C CA . ILE A 1 91 ? 5.608 6.924 -2.137 1.00 85.75 91 ILE A CA 1
ATOM 733 C C . ILE A 1 91 ? 4.467 7.479 -2.961 1.00 85.75 91 ILE A C 1
ATOM 735 O O . ILE A 1 91 ? 4.594 8.542 -3.558 1.00 85.75 91 ILE A O 1
ATOM 739 N N . GLY A 1 92 ? 3.381 6.720 -3.030 1.00 85.44 92 GLY A N 1
ATOM 740 C CA . GLY A 1 92 ? 2.191 7.073 -3.783 1.00 85.44 92 GLY A CA 1
ATOM 741 C C . GLY A 1 92 ? 0.968 7.072 -2.885 1.00 85.44 92 GLY A C 1
ATOM 742 O O . GLY A 1 92 ? 0.844 6.219 -2.005 1.00 85.44 92 GLY A O 1
ATOM 743 N N . TYR A 1 93 ? 0.054 7.997 -3.122 1.00 85.88 93 TYR A N 1
ATOM 744 C CA . TYR A 1 93 ? -1.235 8.037 -2.449 1.00 85.88 93 TYR A CA 1
ATOM 745 C C . TYR A 1 93 ? -2.290 8.606 -3.391 1.00 85.88 93 TYR A C 1
ATOM 747 O O . TYR A 1 93 ? -1.980 9.370 -4.302 1.00 85.88 93 TYR A O 1
ATOM 755 N N . ARG A 1 94 ? -3.548 8.208 -3.192 1.00 82.25 94 ARG A N 1
ATOM 756 C CA . ARG A 1 94 ? -4.672 8.741 -3.968 1.00 82.25 94 ARG A CA 1
ATOM 757 C C . ARG A 1 94 ? -5.518 9.642 -3.093 1.00 82.25 94 ARG A C 1
ATOM 759 O O . ARG A 1 94 ? -6.094 9.152 -2.123 1.00 82.25 94 ARG A O 1
ATOM 766 N N . LYS A 1 95 ? -5.584 10.924 -3.440 1.00 77.88 95 LYS A N 1
ATOM 767 C CA . LYS A 1 95 ? -6.253 11.978 -2.684 1.00 77.88 95 LYS A CA 1
ATOM 768 C C . LYS A 1 95 ? -7.324 12.627 -3.549 1.00 77.88 95 LYS A C 1
ATOM 770 O O . LYS A 1 95 ? -7.039 13.033 -4.665 1.00 77.88 95 LYS A O 1
ATOM 775 N N . ASP A 1 96 ? -8.556 12.705 -3.047 1.00 74.25 96 ASP A N 1
ATOM 776 C CA . ASP A 1 96 ? -9.686 13.340 -3.752 1.00 74.25 96 ASP A CA 1
ATOM 777 C C . ASP A 1 96 ? -9.927 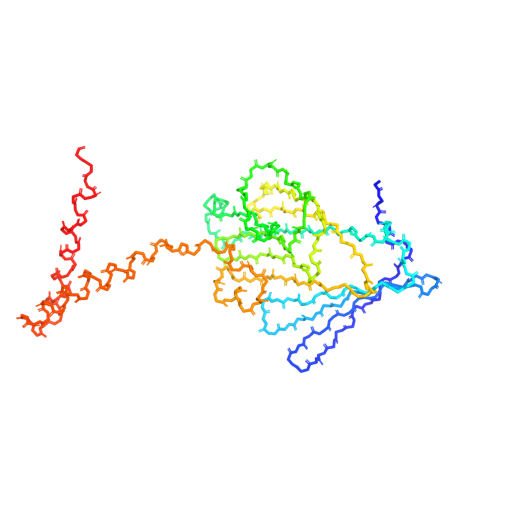12.815 -5.192 1.00 74.25 96 ASP A C 1
ATOM 779 O O . ASP A 1 96 ? -10.513 13.499 -6.025 1.00 74.25 96 ASP A O 1
ATOM 783 N N . GLY A 1 97 ? -9.516 11.572 -5.476 1.00 71.06 97 GLY A N 1
ATOM 784 C CA . GLY A 1 97 ? -9.621 10.954 -6.804 1.00 71.06 97 GLY A CA 1
ATOM 785 C C . GLY A 1 97 ? -8.395 11.129 -7.705 1.00 71.06 97 GLY A C 1
ATOM 786 O O . GLY A 1 97 ? -8.348 10.498 -8.755 1.00 71.06 97 GLY A O 1
ATOM 787 N N . ASP A 1 98 ? -7.384 11.885 -7.279 1.00 73.62 98 ASP A N 1
ATOM 788 C CA . ASP A 1 98 ? -6.141 12.092 -8.020 1.00 73.62 98 ASP A CA 1
ATOM 789 C C . ASP A 1 98 ? -4.976 11.318 -7.393 1.00 73.62 98 ASP A C 1
ATOM 791 O O . ASP A 1 98 ? -4.893 11.137 -6.176 1.00 73.62 98 ASP A O 1
ATOM 795 N N . TYR A 1 99 ? -4.067 10.822 -8.234 1.00 81.50 99 TYR A N 1
ATOM 796 C CA . TYR A 1 99 ? -2.836 10.173 -7.788 1.00 81.50 99 TYR A CA 1
ATOM 797 C C . TYR A 1 99 ? -1.728 11.205 -7.566 1.00 81.50 99 TYR A C 1
ATOM 799 O O . TYR A 1 99 ? -1.331 11.918 -8.487 1.00 81.50 99 TYR A O 1
ATOM 807 N N . GLU A 1 100 ? -1.175 11.218 -6.358 1.00 82.25 100 GLU A N 1
ATOM 808 C CA . GLU A 1 100 ? -0.028 12.032 -5.972 1.00 82.25 100 GLU A CA 1
ATOM 809 C C . GLU A 1 100 ? 1.142 11.124 -5.562 1.00 82.25 100 GLU A C 1
ATOM 811 O O . GLU A 1 100 ? 0.962 9.998 -5.078 1.00 82.25 100 GLU A O 1
ATOM 816 N N . HIS A 1 101 ? 2.369 11.592 -5.792 1.00 81.81 101 HIS A N 1
ATOM 817 C CA . HIS A 1 101 ? 3.571 10.854 -5.424 1.00 81.81 101 HIS A CA 1
ATOM 818 C C . HIS A 1 101 ? 4.717 11.772 -5.018 1.00 81.81 101 HIS A C 1
ATOM 820 O O . HIS A 1 101 ? 4.883 12.851 -5.582 1.00 81.81 101 HIS A O 1
ATOM 826 N N . SER A 1 102 ? 5.551 11.274 -4.106 1.00 78.25 102 SER A N 1
ATOM 827 C CA . SER A 1 102 ? 6.753 11.959 -3.632 1.00 78.25 102 SER A CA 1
ATOM 828 C C . SER A 1 102 ? 7.966 11.031 -3.678 1.00 78.25 102 SER A C 1
ATOM 830 O O . SER A 1 102 ? 7.884 9.822 -3.424 1.00 78.25 102 SER A O 1
ATOM 832 N N . SER A 1 103 ? 9.109 11.609 -4.044 1.00 73.31 103 SER A N 1
ATOM 833 C CA . SER A 1 103 ? 10.402 10.923 -4.075 1.00 73.31 103 SER A CA 1
ATOM 834 C C . SER A 1 103 ? 10.973 10.746 -2.664 1.00 73.31 103 SER A C 1
ATOM 836 O O . SER A 1 103 ? 10.628 11.456 -1.720 1.00 73.31 103 SER A O 1
ATOM 838 N N . ILE A 1 104 ? 11.893 9.797 -2.504 1.00 69.25 104 ILE A N 1
ATOM 839 C CA . ILE A 1 104 ? 12.576 9.559 -1.225 1.00 69.25 104 ILE A CA 1
ATOM 840 C C . ILE A 1 104 ? 13.454 10.768 -0.876 1.00 69.25 104 ILE A C 1
ATOM 842 O O . ILE A 1 104 ? 14.312 11.128 -1.679 1.00 69.25 104 ILE A O 1
ATOM 846 N N . GLY A 1 105 ? 13.287 11.382 0.306 1.00 63.34 105 GLY A N 1
ATOM 847 C CA . GLY A 1 105 ? 13.972 12.660 0.536 1.00 63.34 105 GLY A CA 1
ATOM 848 C C . GLY A 1 105 ? 13.719 13.453 1.819 1.00 63.34 105 GLY A C 1
ATOM 849 O O . GLY A 1 105 ? 14.238 14.557 1.893 1.00 63.34 105 GLY A O 1
ATOM 850 N N . THR A 1 106 ? 13.072 12.907 2.858 1.00 58.69 106 THR A N 1
ATOM 851 C CA . THR A 1 106 ? 12.877 13.542 4.196 1.00 58.69 106 THR A CA 1
ATOM 852 C C . THR A 1 106 ? 11.625 14.409 4.373 1.00 58.69 106 THR A C 1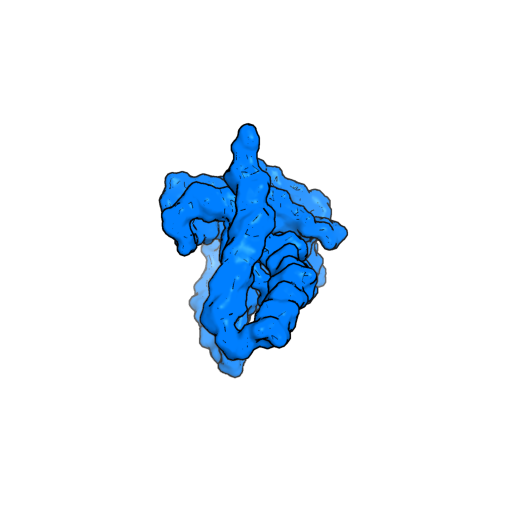
ATOM 854 O O . THR A 1 106 ? 11.496 15.062 5.407 1.00 58.69 106 THR A O 1
ATOM 857 N N . ASP A 1 107 ? 10.679 14.388 3.436 1.00 64.31 107 ASP A N 1
ATOM 858 C CA . ASP A 1 107 ? 9.409 15.089 3.622 1.00 64.31 107 ASP A CA 1
ATOM 859 C C . ASP A 1 107 ? 8.375 14.220 4.349 1.00 64.31 107 ASP A C 1
ATOM 861 O O . ASP A 1 107 ? 8.321 12.997 4.204 1.00 64.31 107 ASP A O 1
ATOM 865 N N . ASN A 1 108 ? 7.577 14.877 5.191 1.00 76.94 108 ASN A N 1
ATOM 866 C CA . ASN A 1 108 ? 6.375 14.307 5.785 1.00 76.94 108 ASN A CA 1
ATOM 867 C C . ASN A 1 108 ? 5.183 14.819 4.983 1.00 76.94 108 ASN A C 1
ATOM 869 O O . ASN A 1 108 ? 4.977 16.029 4.908 1.00 76.94 108 ASN A O 1
ATOM 873 N N . GLU A 1 109 ? 4.371 13.912 4.457 1.00 83.44 109 GLU A N 1
ATOM 874 C CA . GLU A 1 109 ? 3.147 14.271 3.745 1.00 83.44 109 GLU A CA 1
ATOM 875 C C . GLU A 1 109 ? 1.968 14.258 4.708 1.00 83.44 109 GLU A C 1
ATOM 877 O O . GLU A 1 109 ? 1.763 13.292 5.448 1.00 83.44 109 GLU A O 1
ATOM 882 N N . GLU A 1 110 ? 1.178 15.329 4.707 1.00 85.31 110 GLU A N 1
ATOM 883 C CA . GLU A 1 110 ? -0.061 15.416 5.476 1.00 85.31 110 GLU A CA 1
ATOM 884 C C . GLU A 1 110 ? -1.279 15.287 4.565 1.00 85.31 110 GLU A C 1
ATOM 886 O O . GLU A 1 110 ? -1.531 16.106 3.682 1.00 85.31 110 GLU A O 1
ATOM 891 N N . PHE A 1 111 ? -2.122 14.304 4.863 1.00 83.75 111 PHE A N 1
ATOM 892 C CA . PHE A 1 111 ? -3.384 14.099 4.172 1.00 83.75 111 PHE A CA 1
ATOM 893 C C . PHE A 1 111 ? -4.498 14.809 4.938 1.00 83.75 111 PHE A C 1
ATOM 895 O O . PHE A 1 111 ? -5.017 14.302 5.937 1.00 83.75 111 PHE A O 1
ATOM 902 N N . LYS A 1 112 ? -4.856 16.013 4.483 1.00 80.62 112 LYS A N 1
ATOM 903 C CA . LYS A 1 112 ? -5.970 16.795 5.054 1.00 80.62 112 LYS A CA 1
ATOM 904 C C . LYS A 1 112 ? -7.343 16.367 4.531 1.00 80.62 112 LYS A C 1
ATOM 906 O O . LYS A 1 112 ? -8.351 16.747 5.116 1.00 80.62 112 LYS A O 1
ATOM 911 N N . THR A 1 113 ? -7.369 15.621 3.432 1.00 83.06 113 THR A N 1
ATOM 912 C CA . THR A 1 113 ? -8.581 15.173 2.739 1.00 83.06 113 THR A CA 1
ATOM 913 C C . THR A 1 113 ? -8.608 13.650 2.612 1.00 83.06 113 THR A C 1
ATOM 915 O O . THR A 1 113 ? -7.731 12.959 3.141 1.00 83.06 113 THR A O 1
ATOM 918 N N . SER A 1 114 ? -9.659 13.118 1.980 1.00 87.00 114 SER A N 1
ATOM 919 C CA . SER A 1 114 ? -9.875 11.677 1.916 1.00 87.00 114 SER A CA 1
ATOM 920 C C . SER A 1 114 ? -8.812 10.995 1.057 1.00 87.00 114 SER A C 1
ATOM 922 O O . SER A 1 114 ? -8.482 11.474 -0.027 1.00 87.00 114 SER A O 1
ATOM 924 N N . VAL A 1 115 ? -8.294 9.869 1.552 1.00 89.25 115 VAL A N 1
ATOM 925 C CA . VAL A 1 115 ? -7.273 9.066 0.873 1.00 89.25 115 VAL A CA 1
ATOM 926 C C . VAL A 1 115 ? -7.762 7.635 0.722 1.00 89.25 115 VAL A C 1
ATOM 928 O O . VAL A 1 115 ? -8.129 7.000 1.707 1.00 89.25 115 VAL A O 1
ATOM 931 N N . ASN A 1 116 ? -7.761 7.094 -0.494 1.00 88.31 116 ASN A N 1
ATOM 932 C CA . ASN A 1 116 ? -8.232 5.726 -0.745 1.00 88.31 116 ASN A CA 1
ATOM 933 C C . ASN A 1 116 ? -7.191 4.682 -0.310 1.00 88.31 116 ASN A C 1
ATOM 935 O O . ASN A 1 116 ? -7.514 3.661 0.305 1.00 88.31 116 ASN A O 1
ATOM 939 N N . TRP A 1 117 ? -5.927 4.949 -0.631 1.00 92.62 117 TRP A N 1
ATOM 940 C CA . TRP A 1 117 ? -4.805 4.067 -0.348 1.00 92.62 117 TRP A CA 1
ATOM 941 C C . TRP A 1 117 ? -3.496 4.844 -0.235 1.00 92.62 117 TRP A C 1
ATOM 943 O O . TRP A 1 117 ? -3.344 5.931 -0.795 1.00 92.62 117 TRP A O 1
ATOM 953 N N . VAL A 1 118 ? -2.548 4.247 0.481 1.00 93.12 118 VAL A N 1
ATOM 954 C CA . VAL A 1 118 ? -1.153 4.690 0.572 1.00 93.12 118 VAL A CA 1
ATOM 955 C C . VAL A 1 118 ? -0.243 3.545 0.149 1.00 93.12 118 VAL A C 1
ATOM 957 O O . VAL A 1 118 ? -0.522 2.385 0.456 1.00 93.12 118 VAL A O 1
ATOM 960 N N . ALA A 1 119 ? 0.837 3.848 -0.563 1.00 92.44 119 ALA A N 1
ATOM 961 C CA . ALA A 1 119 ? 1.726 2.845 -1.126 1.00 92.44 119 ALA A CA 1
ATOM 962 C C . ALA A 1 119 ? 3.197 3.255 -1.061 1.00 92.44 119 ALA A C 1
ATOM 964 O O . ALA A 1 119 ? 3.557 4.419 -1.226 1.00 92.44 119 ALA A O 1
ATOM 965 N N . VAL A 1 120 ? 4.055 2.255 -0.886 1.00 90.75 120 VAL A N 1
ATOM 966 C CA . VAL A 1 120 ? 5.494 2.330 -1.131 1.00 90.75 120 VAL A CA 1
ATOM 967 C C . VAL A 1 120 ? 5.765 1.560 -2.415 1.00 90.75 120 VAL A C 1
ATOM 969 O O . VAL A 1 120 ? 5.552 0.349 -2.479 1.00 90.75 120 VAL A O 1
ATOM 972 N N . LYS A 1 121 ? 6.219 2.263 -3.446 1.00 89.00 121 LYS A N 1
ATOM 973 C CA . LYS A 1 121 ? 6.507 1.721 -4.771 1.00 89.00 121 LYS A CA 1
ATOM 974 C C . LYS A 1 121 ? 8.016 1.638 -4.968 1.00 89.00 121 LYS A C 1
ATOM 976 O O . LYS A 1 121 ? 8.716 2.634 -4.837 1.00 89.00 121 LYS A O 1
ATOM 981 N N . GLN A 1 122 ? 8.497 0.457 -5.327 1.00 86.38 122 GLN A N 1
ATOM 982 C CA . GLN A 1 122 ? 9.824 0.206 -5.889 1.00 86.38 122 GLN A CA 1
ATOM 983 C C . GLN A 1 122 ? 9.696 0.035 -7.413 1.00 86.38 122 GLN A C 1
ATOM 985 O O . GLN A 1 122 ? 8.591 0.000 -7.962 1.00 86.38 122 GLN A O 1
ATOM 990 N N . GLN A 1 123 ? 10.822 -0.128 -8.114 1.00 81.62 123 GLN A N 1
ATOM 991 C CA . GLN A 1 123 ? 10.828 -0.263 -9.577 1.00 81.62 123 GLN A CA 1
ATOM 992 C C . GLN A 1 123 ? 9.935 -1.406 -10.095 1.00 81.62 123 GLN A C 1
ATOM 994 O O . GLN A 1 123 ? 9.249 -1.231 -11.099 1.00 81.62 123 GLN A O 1
ATOM 999 N N . PHE A 1 124 ? 9.948 -2.566 -9.430 1.00 81.94 124 PHE A N 1
ATOM 1000 C CA . PHE A 1 124 ? 9.215 -3.759 -9.880 1.00 81.94 124 PHE A CA 1
ATOM 1001 C C . PHE A 1 124 ? 8.120 -4.223 -8.928 1.00 81.94 124 PHE A C 1
ATOM 1003 O O . PHE A 1 124 ? 7.292 -5.031 -9.334 1.00 81.94 124 PHE A O 1
ATOM 1010 N N . PHE A 1 125 ? 8.108 -3.735 -7.690 1.00 89.00 125 PHE A N 1
ATOM 1011 C CA . PHE A 1 125 ? 7.189 -4.182 -6.648 1.00 89.00 125 PHE A CA 1
ATOM 1012 C C . PHE A 1 125 ? 6.604 -2.996 -5.902 1.00 89.00 125 PHE A C 1
ATOM 1014 O O . PHE A 1 125 ? 7.236 -1.946 -5.802 1.00 89.00 125 PHE A O 1
ATOM 1021 N N . ALA A 1 126 ? 5.417 -3.179 -5.343 1.00 91.44 126 ALA A N 1
ATOM 1022 C CA . ALA A 1 126 ? 4.775 -2.203 -4.488 1.00 91.44 126 ALA A CA 1
ATOM 1023 C C . ALA A 1 126 ? 4.183 -2.887 -3.257 1.00 91.44 126 ALA A C 1
ATOM 1025 O O . ALA A 1 126 ? 3.745 -4.039 -3.298 1.00 91.44 126 ALA A O 1
ATOM 1026 N N . SER A 1 127 ? 4.173 -2.143 -2.159 1.00 92.81 127 SER A N 1
ATOM 1027 C CA . SER A 1 127 ? 3.392 -2.456 -0.972 1.00 92.81 127 SER A CA 1
ATOM 1028 C C . SER A 1 127 ? 2.344 -1.373 -0.787 1.00 92.81 127 SER A C 1
ATOM 1030 O O . SER A 1 127 ? 2.717 -0.203 -0.734 1.00 92.81 127 SER A O 1
ATOM 1032 N N . ALA A 1 128 ? 1.069 -1.724 -0.656 1.00 94.75 128 ALA A N 1
ATOM 1033 C CA . ALA A 1 128 ? 0.013 -0.739 -0.440 1.00 94.75 128 ALA A CA 1
ATOM 1034 C C . ALA A 1 128 ? -0.948 -1.157 0.669 1.00 94.75 128 ALA A C 1
ATOM 1036 O O . ALA A 1 128 ? -1.221 -2.340 0.8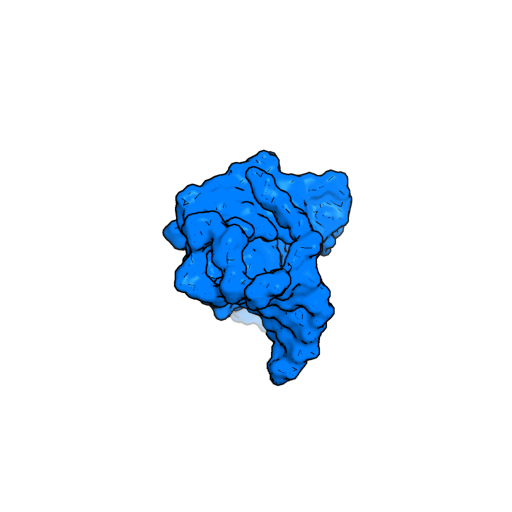66 1.00 94.75 128 ALA A O 1
ATOM 1037 N N . LEU A 1 129 ? -1.474 -0.158 1.368 1.00 94.94 129 LEU A N 1
ATOM 1038 C CA . LEU A 1 129 ? -2.596 -0.292 2.279 1.00 94.94 129 LEU A CA 1
ATOM 1039 C C . LEU A 1 129 ? -3.786 0.469 1.698 1.00 94.94 129 LEU A C 1
ATOM 1041 O O . LEU A 1 129 ? -3.719 1.678 1.474 1.00 94.94 129 LEU A O 1
ATOM 1045 N N . VAL A 1 130 ? -4.884 -0.249 1.502 1.00 94.50 130 VAL A N 1
ATOM 1046 C CA . VAL A 1 130 ? -6.127 0.236 0.904 1.00 94.50 130 VAL A CA 1
ATOM 1047 C C . VAL A 1 130 ? -7.227 0.182 1.957 1.00 94.50 130 VAL A C 1
ATOM 1049 O O . VAL A 1 130 ? -7.376 -0.838 2.628 1.00 94.50 130 VAL A O 1
ATOM 1052 N N . ALA A 1 131 ? -8.025 1.240 2.089 1.00 92.00 131 ALA A N 1
ATOM 1053 C CA . ALA A 1 131 ? -9.262 1.204 2.869 1.00 92.00 131 ALA A CA 1
ATOM 1054 C C . ALA A 1 131 ? -10.466 1.159 1.934 1.00 92.00 131 ALA A C 1
ATOM 1056 O O . ALA A 1 131 ? -10.618 2.025 1.077 1.00 92.00 131 ALA A O 1
ATOM 1057 N N . LYS A 1 132 ? -11.377 0.203 2.141 1.00 88.31 132 LYS A N 1
ATOM 1058 C CA . LYS A 1 132 ? -12.586 0.089 1.309 1.00 88.31 132 LYS A CA 1
ATOM 1059 C C . LYS A 1 132 ? -13.521 1.301 1.430 1.00 88.31 132 LYS A C 1
ATOM 1061 O O . LYS A 1 132 ? -14.214 1.631 0.478 1.00 88.31 132 LYS A O 1
ATOM 1066 N N . ASN A 1 133 ? -13.514 1.960 2.590 1.00 87.75 133 ASN A N 1
ATOM 1067 C CA . ASN A 1 133 ? -14.341 3.137 2.883 1.00 87.75 133 ASN A CA 1
ATOM 1068 C C . ASN A 1 133 ? -13.557 4.461 2.856 1.00 87.75 133 ASN A C 1
ATOM 1070 O O . ASN A 1 133 ? -14.087 5.463 3.324 1.00 87.75 133 ASN A O 1
ATOM 1074 N N . ASN A 1 134 ? -12.328 4.457 2.325 1.00 89.62 134 ASN A N 1
ATOM 1075 C CA . ASN A 1 134 ? -11.361 5.562 2.327 1.00 89.62 134 ASN A CA 1
ATOM 1076 C C . ASN A 1 134 ? -10.982 6.088 3.718 1.00 89.62 134 ASN A C 1
ATOM 1078 O O . ASN A 1 134 ? -11.803 6.259 4.610 1.00 89.62 134 ASN A O 1
ATOM 1082 N N . PHE A 1 135 ? -9.716 6.439 3.893 1.00 91.94 135 PHE A N 1
ATOM 1083 C CA . PHE A 1 135 ? -9.260 7.210 5.042 1.00 91.94 135 PHE A CA 1
ATOM 1084 C C . PHE A 1 135 ? -9.820 8.637 4.968 1.00 91.94 135 PHE A C 1
ATOM 1086 O O . PHE A 1 135 ? -9.949 9.203 3.881 1.00 91.94 135 PHE A O 1
ATOM 1093 N N . SER A 1 136 ? -10.144 9.240 6.113 1.00 91.88 136 SER A N 1
ATOM 1094 C CA . SER A 1 136 ? -10.571 10.648 6.184 1.00 91.88 136 SER A CA 1
ATOM 1095 C C . SER A 1 136 ? -9.397 11.629 6.194 1.00 91.88 136 SER A C 1
ATOM 1097 O O . SER A 1 136 ? -9.598 12.832 6.063 1.00 91.88 136 SER A O 1
ATOM 1099 N N . GLY A 1 137 ? -8.181 11.115 6.377 1.00 90.69 137 GLY A N 1
ATOM 1100 C CA . GLY A 1 137 ? -6.939 11.872 6.377 1.00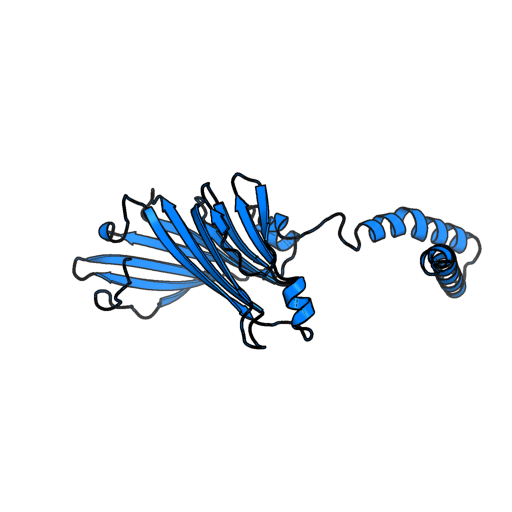 90.69 137 GLY A CA 1
ATOM 1101 C C . GLY A 1 137 ? -5.859 11.149 7.174 1.00 90.69 137 GLY A C 1
ATOM 1102 O O . GLY A 1 137 ? -6.038 10.013 7.617 1.00 90.69 137 GLY A O 1
ATOM 1103 N N . GLY A 1 138 ? -4.734 11.813 7.403 1.00 91.12 138 GLY A N 1
ATOM 1104 C CA . GLY A 1 138 ? -3.585 11.191 8.046 1.00 91.12 138 GLY A CA 1
ATOM 1105 C C . GLY A 1 138 ? -2.280 11.913 7.764 1.00 91.12 138 GLY A C 1
ATOM 1106 O O . GLY A 1 138 ? -2.273 13.085 7.402 1.00 91.12 138 GLY A O 1
ATOM 1107 N N . SER A 1 139 ? -1.180 11.201 7.938 1.00 90.75 139 SER A N 1
ATOM 1108 C CA . SER A 1 139 ? 0.134 11.608 7.465 1.00 90.75 139 SER A CA 1
ATOM 1109 C C . SER A 1 139 ? 0.958 10.393 7.076 1.00 90.75 139 SER A C 1
ATOM 1111 O O . SER A 1 139 ? 0.705 9.286 7.553 1.00 90.75 139 SER A O 1
ATOM 1113 N N . MET A 1 140 ? 1.955 10.591 6.227 1.00 89.06 140 MET A N 1
ATOM 1114 C CA . MET A 1 140 ? 2.936 9.575 5.884 1.00 89.06 140 MET A CA 1
ATOM 1115 C C . MET A 1 140 ? 4.329 10.175 5.954 1.00 89.06 140 MET A C 1
ATOM 1117 O O . MET A 1 140 ? 4.605 11.207 5.356 1.00 89.06 140 MET A O 1
ATOM 1121 N N . SER A 1 141 ? 5.201 9.515 6.703 1.00 87.31 141 SER A N 1
ATOM 1122 C CA . SER A 1 141 ? 6.611 9.854 6.802 1.00 87.31 141 SER A CA 1
ATOM 1123 C C . SER A 1 141 ? 7.456 8.725 6.249 1.00 87.31 141 SER A C 1
ATOM 1125 O O . SER A 1 141 ? 7.065 7.551 6.278 1.00 87.31 141 SER A O 1
ATOM 1127 N N . TRP A 1 142 ? 8.640 9.068 5.762 1.00 83.25 142 TRP A N 1
ATOM 1128 C CA . TRP A 1 142 ? 9.591 8.078 5.293 1.00 83.25 142 TRP A CA 1
ATOM 1129 C C . TRP A 1 142 ? 11.021 8.502 5.528 1.00 83.25 142 TRP A C 1
ATOM 1131 O O . TRP A 1 142 ? 11.370 9.679 5.554 1.00 83.25 142 TRP A O 1
ATOM 1141 N N . VAL A 1 143 ? 11.868 7.492 5.669 1.00 80.75 143 VAL A N 1
ATOM 1142 C CA . VAL A 1 143 ? 13.301 7.669 5.834 1.00 80.75 143 VAL A CA 1
ATOM 1143 C C . VAL A 1 143 ? 13.996 6.661 4.929 1.00 80.75 143 VAL A C 1
ATOM 1145 O O . VAL A 1 143 ? 13.666 5.468 4.939 1.00 80.75 143 VAL A O 1
ATOM 1148 N N . ALA A 1 144 ? 14.951 7.143 4.131 1.00 75.19 144 ALA A N 1
ATOM 1149 C CA . ALA A 1 144 ? 15.895 6.264 3.454 1.00 75.19 144 ALA A CA 1
ATOM 1150 C C . ALA A 1 144 ? 16.651 5.492 4.536 1.00 75.19 144 ALA A C 1
ATOM 1152 O O . ALA A 1 144 ? 17.241 6.100 5.430 1.00 75.19 144 ALA A O 1
ATOM 1153 N N . ALA A 1 145 ? 16.590 4.164 4.512 1.00 72.31 145 ALA A N 1
ATOM 1154 C CA . ALA A 1 145 ? 17.207 3.411 5.592 1.00 72.31 145 ALA A CA 1
ATOM 115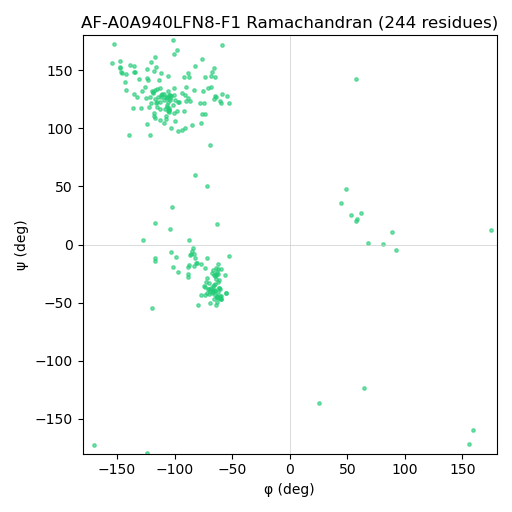5 C C . ALA A 1 145 ? 18.730 3.617 5.584 1.00 72.31 145 ALA A C 1
ATOM 1157 O O . ALA A 1 145 ? 19.359 3.715 4.529 1.00 72.31 145 ALA A O 1
ATOM 1158 N N . ALA A 1 146 ? 19.327 3.670 6.773 1.00 68.62 146 ALA A N 1
ATOM 1159 C CA . ALA A 1 146 ? 20.773 3.821 6.919 1.00 68.62 146 ALA A CA 1
ATOM 1160 C C . ALA A 1 146 ? 21.551 2.550 6.522 1.00 68.62 146 ALA A C 1
ATOM 1162 O O . ALA A 1 146 ? 22.771 2.599 6.408 1.00 68.62 146 ALA A O 1
ATOM 1163 N N . ASP A 1 147 ? 20.858 1.423 6.330 1.00 74.88 147 ASP A N 1
ATOM 1164 C CA . ASP A 1 147 ? 21.447 0.136 5.970 1.00 74.88 147 ASP A CA 1
ATOM 1165 C C . ASP A 1 147 ? 21.315 -0.194 4.470 1.00 74.88 147 ASP A C 1
ATOM 1167 O O . ASP A 1 147 ? 20.516 0.394 3.739 1.00 74.88 147 ASP A O 1
ATOM 1171 N N . ASP A 1 148 ? 22.102 -1.177 4.023 1.00 73.25 148 ASP A N 1
ATOM 1172 C CA . ASP A 1 148 ? 22.139 -1.647 2.629 1.00 73.25 148 ASP A CA 1
ATOM 1173 C C . ASP A 1 148 ? 21.053 -2.681 2.296 1.00 73.25 148 ASP A C 1
ATOM 1175 O O . ASP A 1 148 ? 20.985 -3.170 1.162 1.00 73.25 148 ASP A O 1
ATOM 1179 N N . LYS A 1 149 ? 20.246 -3.078 3.288 1.00 79.75 149 LYS A N 1
ATOM 1180 C CA . LYS A 1 149 ? 19.217 -4.121 3.158 1.00 79.75 149 LYS A CA 1
ATOM 1181 C C . LYS A 1 149 ? 17.840 -3.530 2.911 1.00 79.75 149 LYS A C 1
ATOM 1183 O O . LYS A 1 149 ? 16.985 -4.205 2.349 1.00 79.75 149 LYS A O 1
ATOM 1188 N N . THR A 1 150 ? 17.628 -2.289 3.313 1.00 80.62 150 THR A N 1
ATOM 1189 C CA . THR A 1 150 ? 16.352 -1.598 3.250 1.00 80.62 150 THR A CA 1
ATOM 1190 C C . THR A 1 150 ? 16.512 -0.358 2.376 1.00 80.62 150 THR A C 1
ATOM 1192 O O . THR A 1 150 ? 17.444 0.433 2.508 1.00 80.62 150 THR A O 1
ATOM 1195 N N . ILE A 1 151 ? 15.588 -0.180 1.443 1.00 79.88 151 ILE A N 1
ATOM 1196 C CA . ILE A 1 151 ? 15.536 1.002 0.584 1.00 79.88 151 ILE A CA 1
ATOM 1197 C C . ILE A 1 151 ? 14.893 2.144 1.364 1.00 79.88 151 ILE A C 1
ATOM 1199 O O . ILE A 1 151 ? 15.479 3.217 1.505 1.00 79.88 151 ILE A O 1
ATOM 1203 N N . VAL A 1 152 ? 13.712 1.874 1.928 1.00 83.56 152 VAL A N 1
ATOM 1204 C CA . VAL A 1 152 ? 12.865 2.840 2.633 1.00 83.56 152 VAL A CA 1
ATOM 1205 C C . VAL A 1 152 ? 12.179 2.187 3.817 1.00 83.56 152 VAL A C 1
ATOM 1207 O O . VAL A 1 152 ? 11.679 1.066 3.724 1.00 83.56 152 VAL A O 1
ATOM 1210 N N . SER A 1 153 ? 12.104 2.931 4.916 1.00 87.00 153 SER A N 1
ATOM 1211 C CA . SER A 1 153 ? 11.118 2.697 5.969 1.00 87.00 153 SER A CA 1
ATOM 1212 C C . SER A 1 153 ? 10.062 3.793 5.901 1.00 87.00 153 SER A C 1
ATOM 1214 O O . SER A 1 153 ? 10.396 4.967 6.048 1.00 87.00 153 SER A O 1
ATOM 1216 N N . ALA A 1 154 ? 8.807 3.414 5.682 1.00 87.81 154 ALA A N 1
ATOM 1217 C CA . ALA A 1 154 ? 7.672 4.324 5.645 1.00 87.81 154 ALA A CA 1
ATOM 1218 C C . ALA A 1 154 ? 6.728 4.052 6.820 1.00 87.81 154 ALA A C 1
ATOM 1220 O O . ALA A 1 154 ? 6.498 2.901 7.198 1.00 87.81 154 ALA A O 1
ATOM 1221 N N . THR A 1 155 ? 6.181 5.115 7.403 1.00 90.69 155 THR A N 1
ATOM 1222 C CA . THR A 1 155 ? 5.156 5.051 8.446 1.00 90.69 155 THR A CA 1
ATOM 1223 C C . THR A 1 155 ? 3.995 5.951 8.054 1.00 90.69 155 THR A C 1
ATOM 1225 O O . THR A 1 155 ? 4.158 7.163 7.961 1.00 90.69 155 THR A O 1
ATOM 1228 N N . ALA A 1 156 ? 2.816 5.370 7.854 1.00 90.94 156 ALA A N 1
ATOM 1229 C CA . ALA A 1 156 ? 1.579 6.106 7.633 1.00 90.94 156 ALA A CA 1
ATOM 1230 C C . ALA A 1 156 ? 0.717 6.079 8.900 1.00 90.94 156 ALA A C 1
ATOM 1232 O O . ALA A 1 156 ? 0.460 5.014 9.455 1.00 90.94 156 ALA A O 1
ATOM 1233 N N . ASN A 1 157 ? 0.260 7.243 9.353 1.00 93.19 157 ASN A N 1
ATOM 1234 C CA . ASN A 1 157 ? -0.707 7.405 10.433 1.00 93.19 157 ASN A CA 1
ATOM 1235 C C . ASN A 1 157 ? -2.025 7.876 9.828 1.00 93.19 157 ASN A C 1
ATOM 1237 O O . ASN A 1 157 ? -2.158 9.033 9.445 1.00 93.19 157 ASN A O 1
ATOM 1241 N N . LEU A 1 158 ? -2.996 6.981 9.729 1.00 93.00 158 LEU A N 1
ATOM 1242 C CA . LEU A 1 158 ? -4.242 7.186 9.004 1.00 93.00 158 LEU A CA 1
ATOM 1243 C C . LEU A 1 158 ? -5.419 7.269 9.973 1.00 93.00 158 LEU A C 1
ATOM 1245 O O . LEU A 1 158 ? -5.427 6.638 11.032 1.00 93.00 158 LEU A O 1
ATOM 1249 N N . ARG A 1 159 ? -6.422 8.060 9.604 1.00 93.38 159 ARG A N 1
ATOM 1250 C CA . ARG A 1 159 ? -7.670 8.228 10.347 1.00 93.38 159 ARG A CA 1
ATOM 1251 C C . ARG A 1 159 ? -8.811 7.651 9.530 1.00 93.38 159 ARG A C 1
ATOM 1253 O O . ARG A 1 159 ? -8.910 7.911 8.332 1.00 93.38 159 ARG A O 1
ATOM 1260 N N . LEU A 1 160 ? -9.674 6.884 10.182 1.00 91.88 160 LEU A N 1
ATOM 1261 C CA . LEU A 1 160 ? -10.821 6.259 9.543 1.00 91.88 160 LEU A CA 1
ATOM 1262 C C . LEU A 1 160 ? -12.074 6.401 10.417 1.00 91.88 160 LEU A C 1
ATOM 1264 O O . LEU A 1 160 ? -12.097 5.855 11.520 1.00 91.88 160 LEU A O 1
ATOM 1268 N N . PRO A 1 161 ? -13.126 7.094 9.956 1.00 90.25 161 PRO A N 1
ATOM 1269 C CA . PRO A 1 161 ? -14.417 7.097 10.631 1.00 90.25 161 PRO A CA 1
ATOM 1270 C C . PRO A 1 161 ? -15.036 5.695 10.589 1.00 90.25 161 PRO A C 1
ATOM 1272 O O . PRO A 1 161 ? -15.150 5.083 9.527 1.00 90.25 161 PRO A O 1
ATOM 1275 N N . VAL A 1 162 ? -15.439 5.174 11.743 1.00 88.38 162 VAL A N 1
ATOM 1276 C CA . VAL A 1 162 ? -15.961 3.811 11.884 1.00 88.38 162 VAL A CA 1
ATOM 1277 C C . VAL A 1 162 ? -17.482 3.844 11.859 1.00 88.38 162 VAL A C 1
ATOM 1279 O O . VAL A 1 162 ? -18.125 4.115 12.862 1.00 88.38 162 VAL A O 1
ATOM 1282 N N . THR A 1 163 ? -18.092 3.577 10.711 1.00 82.94 163 THR A N 1
ATOM 1283 C CA . THR A 1 163 ? -19.562 3.506 10.602 1.00 82.94 163 THR A CA 1
ATOM 1284 C C . THR A 1 163 ? -20.112 2.111 10.885 1.00 82.94 163 THR A C 1
ATOM 1286 O O . THR A 1 163 ? -21.252 1.981 11.319 1.00 82.94 163 THR A O 1
ATOM 1289 N N . ASN A 1 164 ? -19.291 1.079 10.680 1.00 83.25 164 ASN A N 1
ATOM 1290 C CA . ASN A 1 164 ? -19.641 -0.325 10.856 1.00 83.25 164 ASN A CA 1
ATOM 1291 C C . ASN A 1 164 ? -18.676 -0.999 11.841 1.00 83.25 164 ASN A C 1
ATOM 1293 O O . ASN A 1 164 ? -17.506 -0.618 11.893 1.00 83.25 164 ASN A O 1
ATOM 1297 N N . PRO A 1 165 ? -19.121 -2.036 12.573 1.00 83.38 165 PRO A N 1
ATOM 1298 C CA . PRO A 1 165 ? -18.268 -2.768 13.511 1.00 83.38 165 PRO A CA 1
ATOM 1299 C C . PRO A 1 165 ? -17.112 -3.497 12.816 1.00 83.38 165 PRO A C 1
ATOM 1301 O O . PRO A 1 165 ? -16.065 -3.694 13.428 1.00 83.38 165 PRO A O 1
ATOM 1304 N N . THR A 1 166 ? -17.277 -3.862 11.540 1.00 90.88 166 THR A N 1
ATOM 1305 C CA . THR A 1 166 ? -16.221 -4.442 10.705 1.00 90.88 166 THR A CA 1
ATOM 1306 C C . THR A 1 166 ? -15.721 -3.428 9.686 1.00 90.88 166 THR A C 1
ATOM 1308 O O . THR A 1 166 ? -16.484 -2.866 8.898 1.00 90.88 166 THR A O 1
ATOM 1311 N N . ILE A 1 167 ? -14.410 -3.239 9.689 1.00 92.69 167 ILE A N 1
ATOM 1312 C CA . ILE A 1 167 ? -13.661 -2.344 8.826 1.00 92.69 167 ILE A CA 1
ATOM 1313 C C . ILE A 1 167 ? -12.826 -3.200 7.880 1.00 92.69 167 ILE A C 1
ATOM 1315 O O . ILE A 1 167 ? -12.111 -4.092 8.329 1.00 92.69 167 ILE A O 1
ATOM 1319 N N . GLN A 1 168 ? -12.913 -2.921 6.582 1.00 94.19 168 GLN A N 1
ATOM 1320 C CA . GLN A 1 168 ? -12.272 -3.732 5.550 1.00 94.19 168 GLN A CA 1
ATOM 1321 C C . GLN A 1 168 ? -11.103 -2.981 4.921 1.00 94.19 168 GLN A C 1
ATOM 1323 O O . GLN A 1 168 ? -11.267 -1.878 4.383 1.00 94.19 168 GLN A O 1
ATOM 1328 N N . PHE A 1 169 ? -9.939 -3.612 4.960 1.00 94.94 169 PHE A N 1
ATOM 1329 C CA . PHE A 1 169 ? -8.710 -3.148 4.343 1.00 94.94 169 PHE A CA 1
ATOM 1330 C C . PHE A 1 169 ? -8.206 -4.165 3.317 1.00 94.94 169 PHE A C 1
ATOM 1332 O O . PHE A 1 169 ? -8.506 -5.355 3.396 1.00 94.94 169 PHE A O 1
ATOM 1339 N N . GLY A 1 170 ? -7.404 -3.686 2.374 1.00 95.31 170 GLY A N 1
ATOM 1340 C CA . GLY A 1 170 ? -6.617 -4.509 1.464 1.00 95.31 170 GLY A CA 1
ATOM 1341 C C . GLY A 1 170 ? -5.135 -4.228 1.666 1.00 95.31 170 GLY A C 1
ATOM 1342 O O . GLY A 1 170 ? -4.720 -3.068 1.686 1.00 95.31 170 GLY A O 1
ATOM 1343 N N . LEU A 1 171 ? -4.343 -5.281 1.830 1.00 94.69 171 LEU A N 1
ATOM 1344 C CA . LEU A 1 171 ? -2.891 -5.213 1.894 1.00 94.69 171 LEU A CA 1
ATOM 1345 C C . LEU A 1 171 ? -2.317 -5.788 0.601 1.00 94.69 171 LEU A C 1
ATOM 1347 O O . LEU A 1 171 ? -2.354 -6.997 0.382 1.00 94.69 171 LEU A O 1
ATOM 1351 N N . TYR A 1 172 ? -1.785 -4.918 -0.250 1.00 94.88 172 TYR A N 1
ATOM 1352 C CA . TYR A 1 172 ? -1.145 -5.322 -1.494 1.00 94.88 172 TYR A CA 1
ATOM 1353 C C . TYR A 1 172 ? 0.347 -5.539 -1.275 1.00 94.88 172 TYR A C 1
ATOM 1355 O O . TYR A 1 172 ? 1.026 -4.638 -0.784 1.00 94.88 172 TYR A O 1
ATOM 1363 N N . TYR A 1 173 ? 0.858 -6.695 -1.693 1.00 92.56 173 TYR A N 1
ATOM 1364 C CA . TYR A 1 173 ? 2.286 -7.003 -1.727 1.00 92.56 173 TYR A CA 1
ATOM 1365 C C . TYR A 1 173 ? 2.604 -7.760 -3.012 1.00 92.56 173 TYR A C 1
ATOM 1367 O O . TYR A 1 173 ? 2.471 -8.982 -3.083 1.00 92.56 173 TYR A O 1
ATOM 1375 N N . GLY A 1 174 ? 3.014 -7.040 -4.052 1.00 91.38 174 GLY A N 1
ATOM 1376 C CA . GLY A 1 174 ? 3.129 -7.648 -5.370 1.00 91.38 174 GLY A CA 1
ATOM 1377 C C . GLY A 1 174 ? 3.836 -6.785 -6.403 1.00 91.38 174 GLY A C 1
ATOM 1378 O O . GLY A 1 174 ? 4.402 -5.742 -6.068 1.00 91.38 174 GLY A O 1
ATOM 1379 N N . PRO A 1 175 ? 3.842 -7.229 -7.669 1.00 89.44 175 PRO A N 1
ATOM 1380 C CA . PRO A 1 175 ? 4.507 -6.524 -8.752 1.00 89.44 175 PRO A CA 1
ATOM 1381 C C . PRO A 1 175 ? 3.826 -5.188 -9.079 1.00 89.44 175 PRO A C 1
ATOM 1383 O O . PRO A 1 175 ? 2.606 -5.057 -9.005 1.00 89.44 175 PRO A O 1
ATOM 1386 N N . THR A 1 176 ? 4.593 -4.200 -9.524 1.00 86.75 176 THR A N 1
ATOM 1387 C CA . THR A 1 176 ? 4.072 -2.916 -10.022 1.00 86.75 176 THR A CA 1
ATOM 1388 C C . THR A 1 176 ? 3.628 -3.064 -11.488 1.00 86.75 176 THR A C 1
ATOM 1390 O O . THR A 1 176 ? 4.177 -2.426 -12.383 1.00 86.75 176 THR A O 1
ATOM 1393 N N . ASP A 1 177 ? 2.670 -3.960 -11.755 1.00 85.56 177 ASP A N 1
ATOM 1394 C CA . ASP A 1 177 ? 2.113 -4.224 -13.092 1.00 85.56 177 ASP A CA 1
ATOM 1395 C C . ASP A 1 177 ? 0.704 -3.637 -13.244 1.00 85.56 177 ASP A C 1
ATOM 1397 O O . ASP A 1 177 ? -0.176 -3.871 -12.416 1.00 85.56 177 ASP A O 1
ATOM 1401 N N . TYR A 1 178 ? 0.462 -2.921 -14.345 1.00 83.50 178 TYR A N 1
ATOM 1402 C CA . TYR A 1 178 ? -0.819 -2.254 -14.594 1.00 83.50 178 TYR A CA 1
ATOM 1403 C C . TYR A 1 178 ? -2.006 -3.212 -14.652 1.00 83.50 178 TYR A C 1
ATOM 1405 O O . TYR A 1 178 ? -3.056 -2.926 -14.084 1.00 83.50 178 TYR A O 1
ATOM 1413 N N . LYS A 1 179 ? -1.869 -4.347 -15.350 1.00 82.31 179 LYS A N 1
ATOM 1414 C CA . LYS A 1 179 ? -2.984 -5.289 -15.501 1.00 82.31 179 LYS A CA 1
ATOM 1415 C C . LYS A 1 179 ? -3.308 -5.942 -14.171 1.00 82.31 179 LYS A C 1
ATOM 1417 O O . LYS A 1 179 ? -4.477 -6.194 -13.908 1.00 82.31 179 LYS A O 1
ATOM 1422 N N . THR A 1 180 ? -2.294 -6.236 -13.364 1.00 86.69 180 THR A N 1
ATOM 1423 C CA . THR A 1 180 ? -2.481 -6.765 -12.013 1.00 86.69 180 THR A CA 1
ATOM 1424 C C . THR A 1 180 ? -3.192 -5.747 -11.132 1.00 86.69 180 THR A C 1
ATOM 1426 O O . THR A 1 180 ? -4.242 -6.067 -10.587 1.00 86.69 180 THR A O 1
ATOM 1429 N N . LEU A 1 181 ? -2.702 -4.507 -11.066 1.00 88.69 181 LEU A N 1
ATOM 1430 C CA . LEU A 1 181 ? -3.290 -3.482 -10.201 1.00 88.69 181 LEU A CA 1
ATOM 1431 C C . LEU A 1 181 ? -4.715 -3.095 -10.623 1.00 88.69 181 LEU A C 1
ATOM 1433 O O . LEU A 1 181 ? -5.597 -2.994 -9.774 1.00 88.69 181 LEU A O 1
ATOM 1437 N N . LYS A 1 182 ? -4.978 -2.992 -1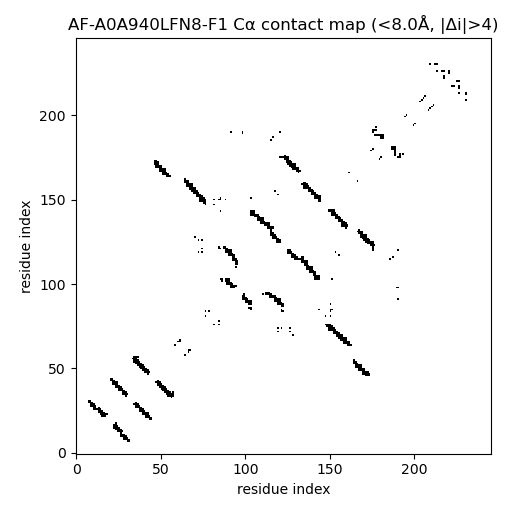1.933 1.00 86.56 182 LYS A N 1
ATOM 1438 C CA . LYS A 1 182 ? -6.303 -2.633 -12.459 1.00 86.56 182 LYS A CA 1
ATOM 1439 C C . LYS A 1 182 ? -7.390 -3.660 -12.142 1.00 86.56 182 LYS A C 1
ATOM 1441 O O . LYS A 1 182 ? -8.564 -3.304 -12.065 1.00 86.56 182 LYS A O 1
ATOM 1446 N N . LYS A 1 183 ? -7.032 -4.933 -11.932 1.00 90.81 183 LYS A N 1
ATOM 1447 C CA . LYS A 1 183 ? -8.000 -5.975 -11.540 1.00 90.81 183 LYS A CA 1
ATOM 1448 C C . LYS A 1 183 ? -8.650 -5.694 -10.186 1.00 90.81 183 LYS A C 1
ATOM 1450 O O . LYS A 1 183 ? -9.760 -6.164 -9.963 1.00 90.81 183 LYS A O 1
ATOM 1455 N N . TYR A 1 184 ? -7.987 -4.942 -9.306 1.00 89.69 184 TYR A N 1
ATOM 1456 C CA . TYR A 1 184 ? -8.516 -4.633 -7.977 1.00 89.69 184 TYR A CA 1
ATOM 1457 C C . TYR A 1 184 ? -9.542 -3.497 -7.976 1.00 89.69 184 TYR A C 1
ATOM 1459 O O . TYR A 1 184 ? -10.269 -3.358 -6.996 1.00 89.69 184 TYR A O 1
ATOM 1467 N N . GLY A 1 185 ? -9.629 -2.703 -9.053 1.00 86.25 185 GLY A N 1
ATOM 1468 C CA . GLY A 1 185 ? -10.656 -1.666 -9.211 1.00 86.25 185 GLY A CA 1
ATOM 1469 C C . GLY A 1 185 ? -10.611 -0.559 -8.153 1.00 86.25 185 GLY A C 1
ATOM 1470 O O . GLY A 1 185 ? -11.644 0.014 -7.824 1.00 86.25 185 GLY A O 1
ATOM 1471 N N . ASN A 1 186 ? -9.434 -0.293 -7.588 1.00 86.81 186 ASN A N 1
ATOM 1472 C CA . ASN A 1 186 ? -9.195 0.717 -6.553 1.00 86.81 186 ASN A CA 1
ATOM 1473 C C . ASN A 1 186 ? -8.233 1.823 -7.025 1.00 86.81 186 ASN A C 1
ATOM 1475 O O . ASN A 1 186 ? -7.633 2.519 -6.203 1.00 86.81 186 ASN A O 1
ATOM 1479 N N . ASP A 1 187 ? -8.070 1.944 -8.345 1.00 86.75 187 ASP A N 1
ATOM 1480 C CA . ASP A 1 187 ? -7.219 2.915 -9.034 1.00 86.75 187 ASP A CA 1
ATOM 1481 C C . ASP A 1 187 ? -5.736 2.858 -8.629 1.00 86.75 187 ASP A C 1
ATOM 1483 O O . ASP A 1 187 ? -4.979 3.811 -8.814 1.00 86.75 187 ASP A O 1
ATOM 1487 N N . MET A 1 188 ? -5.283 1.735 -8.059 1.00 88.19 188 MET A N 1
ATOM 1488 C CA . MET A 1 188 ? -3.864 1.526 -7.775 1.00 88.19 188 MET A CA 1
ATOM 1489 C C . MET A 1 188 ? -3.031 1.501 -9.055 1.00 88.19 188 MET A C 1
ATOM 1491 O O . MET A 1 188 ? -1.839 1.782 -9.006 1.00 88.19 188 MET A O 1
ATOM 1495 N N . GLU A 1 189 ? -3.620 1.189 -10.209 1.00 85.38 189 GLU A N 1
ATOM 1496 C CA . GLU A 1 189 ? -2.901 1.188 -11.477 1.00 85.38 189 GLU A CA 1
ATOM 1497 C C . GLU A 1 189 ? -2.292 2.547 -11.853 1.00 85.38 189 GLU A C 1
ATOM 1499 O O . GLU A 1 189 ? -1.315 2.568 -12.600 1.00 85.38 189 GLU A O 1
ATOM 1504 N N . ASP A 1 190 ? -2.794 3.650 -11.287 1.00 84.19 190 ASP A N 1
ATOM 1505 C CA . ASP A 1 190 ? -2.261 5.001 -11.495 1.00 84.19 190 ASP A CA 1
ATOM 1506 C C . ASP A 1 190 ? -0.857 5.168 -10.891 1.00 84.19 190 ASP A C 1
ATOM 1508 O O . ASP A 1 190 ? -0.071 5.998 -11.351 1.00 84.19 190 ASP A O 1
ATOM 1512 N N . MET A 1 191 ? -0.484 4.325 -9.913 1.00 81.12 191 MET A N 1
ATOM 1513 C CA . MET A 1 191 ? 0.880 4.301 -9.368 1.00 81.12 191 MET A CA 1
ATOM 1514 C C . MET A 1 191 ? 1.902 3.797 -10.386 1.00 81.12 191 MET A C 1
ATOM 1516 O O . MET A 1 191 ? 3.101 4.088 -10.290 1.00 81.12 191 MET A O 1
ATOM 1520 N N . VAL A 1 192 ? 1.450 3.008 -11.361 1.00 78.56 192 VAL A N 1
ATOM 1521 C CA . VAL A 1 192 ? 2.286 2.603 -12.479 1.00 78.56 192 VAL A CA 1
ATOM 1522 C C . VAL A 1 192 ? 2.367 3.816 -13.377 1.00 78.56 192 VAL A C 1
ATOM 1524 O O . VAL A 1 192 ? 1.388 4.204 -14.008 1.00 78.56 192 VAL A O 1
ATOM 1527 N N . ASN A 1 193 ? 3.561 4.401 -13.470 1.00 63.94 193 ASN A N 1
ATOM 1528 C CA . ASN A 1 193 ? 3.817 5.383 -14.508 1.00 63.94 193 ASN A CA 1
ATOM 1529 C C . ASN A 1 193 ? 3.833 4.633 -15.843 1.00 63.94 193 ASN A C 1
ATOM 1531 O O . ASN A 1 193 ? 4.862 4.145 -16.309 1.00 63.94 193 ASN A O 1
ATOM 1535 N N . LEU A 1 194 ? 2.640 4.460 -16.398 1.00 55.22 194 LEU A N 1
ATOM 1536 C CA . LEU A 1 194 ? 2.408 3.764 -17.644 1.00 55.22 194 LEU A CA 1
ATOM 1537 C C . LEU A 1 194 ? 3.042 4.484 -18.825 1.00 55.22 194 LEU A C 1
ATOM 1539 O O . LEU A 1 194 ? 3.291 3.839 -19.846 1.00 55.22 194 LEU A O 1
ATOM 1543 N N . GLY A 1 195 ? 3.199 5.812 -18.725 1.00 47.78 195 GLY A N 1
ATOM 1544 C CA . GLY A 1 195 ? 3.027 6.724 -19.856 1.00 47.78 195 GLY A CA 1
ATOM 1545 C C . GLY A 1 195 ? 2.071 6.127 -20.930 1.00 47.78 195 GLY A C 1
ATOM 1546 O O . GLY A 1 195 ? 1.088 5.495 -20.611 1.00 47.78 195 GLY A O 1
ATOM 1547 N N . THR A 1 196 ? 2.248 6.150 -22.241 1.00 49.97 196 THR A N 1
ATOM 1548 C CA . THR A 1 196 ? 3.397 6.659 -22.969 1.00 49.97 196 THR A CA 1
ATOM 1549 C C . THR A 1 196 ? 4.723 6.218 -22.346 1.00 49.97 196 THR A C 1
ATOM 1551 O O . THR A 1 196 ? 5.653 7.003 -22.280 1.00 49.97 196 THR A O 1
ATOM 1554 N N . GLY A 1 197 ? 4.820 5.002 -21.798 1.00 48.81 197 GLY A N 1
ATOM 1555 C CA . GLY A 1 197 ? 6.029 4.552 -21.105 1.00 48.81 197 GLY A CA 1
ATOM 1556 C C . GLY A 1 197 ? 7.257 4.581 -22.019 1.00 48.81 197 GLY A C 1
ATOM 1557 O O . GLY A 1 197 ? 7.139 4.724 -23.236 1.00 48.81 197 GLY A O 1
ATOM 1558 N N . MET A 1 198 ? 8.443 4.357 -21.453 1.00 50.66 198 MET A N 1
ATOM 1559 C CA . MET A 1 198 ? 9.751 4.331 -22.142 1.00 50.66 198 MET A CA 1
ATOM 1560 C C . MET A 1 198 ? 9.829 3.400 -23.375 1.00 50.66 198 MET A C 1
ATOM 1562 O O . MET A 1 198 ? 10.788 3.448 -24.130 1.00 50.66 198 MET A O 1
ATOM 1566 N N . TRP A 1 199 ? 8.813 2.562 -23.603 1.00 51.31 199 TRP A N 1
ATOM 1567 C CA . TRP A 1 199 ? 8.675 1.673 -24.761 1.00 51.31 199 TRP A CA 1
ATOM 1568 C C . TRP A 1 199 ? 7.326 1.823 -25.496 1.00 51.31 199 TRP A C 1
ATOM 1570 O O . TRP A 1 199 ? 7.047 1.109 -26.457 1.00 51.31 199 TRP A O 1
ATOM 1580 N N . ALA A 1 200 ? 6.466 2.763 -25.100 1.00 54.06 200 ALA A N 1
ATOM 1581 C CA . ALA A 1 200 ? 5.206 3.027 -25.794 1.00 54.06 200 ALA A CA 1
ATOM 1582 C C . ALA A 1 200 ? 5.447 3.668 -27.166 1.00 54.06 200 ALA A C 1
ATOM 1584 O O . ALA A 1 200 ? 4.796 3.285 -28.139 1.00 54.06 200 ALA A O 1
ATOM 1585 N N . PHE A 1 201 ? 6.438 4.562 -27.279 1.00 60.78 201 PHE A N 1
ATOM 1586 C CA . PHE A 1 201 ? 6.903 5.036 -28.583 1.00 60.78 201 PHE A CA 1
ATOM 1587 C C . PHE A 1 201 ? 7.465 3.885 -29.420 1.00 60.78 201 PHE A C 1
ATOM 1589 O O . PHE A 1 201 ? 7.287 3.901 -30.627 1.00 60.78 201 PHE A O 1
ATOM 1596 N N . VAL A 1 202 ? 8.055 2.842 -28.818 1.00 64.56 202 VAL A N 1
ATOM 1597 C CA . VAL A 1 202 ? 8.560 1.677 -29.565 1.00 64.56 202 VAL A CA 1
ATOM 1598 C C . VAL A 1 202 ? 7.429 0.917 -30.244 1.00 64.56 202 VAL A C 1
ATOM 1600 O O . VAL A 1 202 ? 7.602 0.475 -31.373 1.00 64.56 202 VAL A O 1
ATOM 1603 N N . LYS A 1 203 ? 6.230 0.851 -29.654 1.00 55.75 203 LYS A N 1
ATOM 1604 C CA . LYS A 1 203 ? 5.049 0.303 -30.343 1.00 55.75 203 LYS A CA 1
ATOM 1605 C C . LYS A 1 203 ? 4.676 1.126 -31.582 1.00 55.75 203 LYS A C 1
ATOM 1607 O O . LYS A 1 203 ? 4.344 0.549 -32.617 1.00 55.75 203 LYS A O 1
ATOM 1612 N N . TYR A 1 204 ? 4.742 2.455 -31.491 1.00 69.75 204 TYR A N 1
ATOM 1613 C CA . TYR A 1 204 ? 4.457 3.347 -32.617 1.00 69.75 204 TYR A CA 1
ATOM 1614 C C . TYR A 1 204 ? 5.580 3.338 -33.666 1.00 69.75 204 TYR A C 1
ATOM 1616 O O . TYR A 1 204 ? 5.276 3.200 -34.843 1.00 69.75 204 TYR A O 1
ATOM 1624 N N . ILE A 1 205 ? 6.856 3.376 -33.271 1.00 72.88 205 ILE A N 1
ATOM 1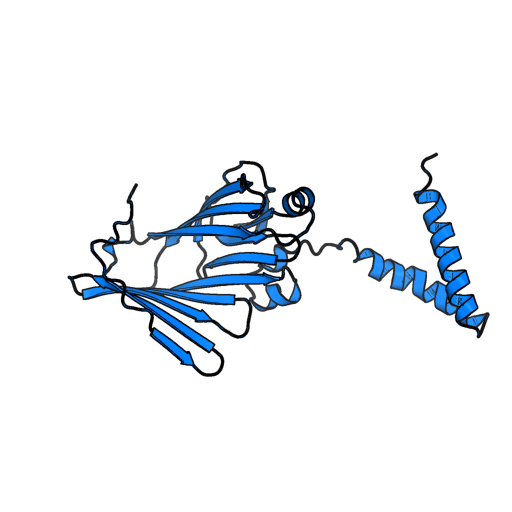625 C CA . ILE A 1 205 ? 8.022 3.227 -34.157 1.00 72.88 205 ILE A CA 1
ATOM 1626 C C . ILE A 1 205 ? 7.981 1.869 -34.858 1.00 72.88 205 ILE A C 1
ATOM 1628 O O . ILE A 1 205 ? 8.174 1.797 -36.067 1.00 72.88 205 ILE A O 1
ATOM 1632 N N . ASN A 1 206 ? 7.672 0.790 -34.139 1.00 68.56 206 ASN A N 1
ATOM 1633 C CA . ASN A 1 206 ? 7.583 -0.534 -34.741 1.00 68.56 206 ASN A CA 1
ATOM 1634 C C . ASN A 1 206 ? 6.458 -0.585 -35.786 1.00 68.56 206 ASN A C 1
ATOM 1636 O O . ASN A 1 206 ? 6.664 -1.033 -36.908 1.00 68.56 206 ASN A O 1
ATOM 1640 N N . ARG A 1 207 ? 5.281 -0.038 -35.457 1.00 72.50 207 ARG A N 1
ATOM 1641 C CA . ARG A 1 207 ? 4.121 -0.025 -36.359 1.00 72.50 207 ARG A CA 1
ATOM 1642 C C . ARG A 1 207 ? 4.285 0.892 -37.574 1.00 72.50 207 ARG A C 1
ATOM 1644 O O . ARG A 1 207 ? 3.832 0.528 -38.652 1.00 72.50 207 ARG A O 1
ATOM 1651 N N . TRP A 1 208 ? 4.875 2.071 -37.396 1.00 77.94 208 TRP A N 1
ATOM 1652 C CA . TRP A 1 208 ? 4.914 3.118 -38.423 1.00 77.94 208 TRP A CA 1
ATOM 1653 C C . TRP A 1 208 ? 6.247 3.218 -39.170 1.00 77.94 208 TRP A C 1
ATOM 1655 O O . TRP A 1 208 ? 6.270 3.783 -40.257 1.00 77.94 208 TRP A O 1
ATOM 1665 N N . ILE A 1 209 ? 7.341 2.680 -38.623 1.00 78.38 209 ILE A N 1
ATOM 1666 C CA . ILE A 1 209 ? 8.680 2.748 -39.231 1.00 78.38 209 ILE A CA 1
ATOM 1667 C C . ILE A 1 209 ? 9.214 1.340 -39.510 1.00 78.38 209 ILE A C 1
ATOM 1669 O O . ILE A 1 209 ? 9.539 1.035 -40.652 1.00 78.38 209 ILE A O 1
ATOM 1673 N N . VAL A 1 210 ? 9.267 0.456 -38.508 1.00 80.50 210 VAL A N 1
ATOM 1674 C CA . VAL A 1 210 ? 9.917 -0.861 -38.663 1.00 80.50 210 VAL A CA 1
ATOM 1675 C C . VAL A 1 210 ? 9.131 -1.782 -39.597 1.00 80.50 210 VAL A C 1
ATOM 1677 O O . VAL A 1 210 ? 9.721 -2.317 -40.529 1.00 80.50 210 VAL A O 1
ATOM 1680 N N . ILE A 1 211 ? 7.818 -1.945 -39.394 1.00 82.38 211 ILE A N 1
ATOM 1681 C CA . ILE A 1 211 ? 6.979 -2.829 -40.223 1.00 82.38 211 ILE A CA 1
ATOM 1682 C C . ILE A 1 211 ? 6.936 -2.361 -41.690 1.00 82.38 211 ILE A C 1
ATOM 1684 O O . ILE A 1 211 ? 7.239 -3.173 -42.561 1.00 82.38 211 ILE A O 1
ATOM 1688 N N . PRO A 1 212 ? 6.667 -1.078 -42.012 1.00 81.06 212 PRO A N 1
ATOM 1689 C CA . PRO A 1 212 ? 6.643 -0.631 -43.406 1.00 81.06 212 PRO A CA 1
ATOM 1690 C C . PRO A 1 212 ? 7.986 -0.787 -44.127 1.00 81.06 212 PRO A C 1
ATOM 1692 O O . PRO A 1 212 ? 8.016 -1.143 -45.304 1.00 81.06 212 PRO A O 1
ATOM 1695 N N . VAL A 1 213 ? 9.103 -0.547 -43.431 1.00 80.38 213 VAL A N 1
ATOM 1696 C CA . VAL A 1 213 ? 10.450 -0.716 -43.998 1.00 80.38 213 VAL A CA 1
ATOM 1697 C C . VAL A 1 213 ? 10.780 -2.195 -44.178 1.00 80.38 213 VAL A C 1
ATOM 1699 O O . VAL A 1 213 ? 11.306 -2.578 -45.221 1.00 80.38 213 VAL A O 1
ATOM 1702 N N . PHE A 1 214 ? 10.423 -3.041 -43.212 1.00 82.50 214 PHE A N 1
ATOM 1703 C CA . PHE A 1 214 ? 10.572 -4.488 -43.326 1.00 82.50 214 PHE A CA 1
ATOM 1704 C C . PHE A 1 214 ? 9.778 -5.041 -44.515 1.00 82.50 214 PHE A C 1
ATOM 1706 O O . PHE A 1 214 ? 10.343 -5.762 -45.333 1.00 82.50 214 PHE A O 1
ATOM 1713 N N . ASP A 1 215 ? 8.513 -4.644 -44.675 1.00 83.25 215 ASP A N 1
ATOM 1714 C CA . ASP A 1 215 ? 7.655 -5.088 -45.779 1.00 83.25 215 ASP A CA 1
ATOM 1715 C C . ASP A 1 215 ? 8.154 -4.592 -47.146 1.00 83.25 215 ASP A C 1
ATOM 1717 O O . ASP A 1 215 ? 8.046 -5.301 -48.148 1.00 83.25 215 ASP A O 1
ATOM 1721 N N . LEU A 1 216 ? 8.726 -3.385 -47.213 1.00 82.62 216 LEU A N 1
ATOM 1722 C CA . LEU A 1 216 ? 9.329 -2.850 -48.436 1.00 82.62 216 LEU A CA 1
ATOM 1723 C C . LEU A 1 216 ? 10.589 -3.632 -48.836 1.00 82.62 216 LEU A C 1
ATOM 1725 O O . LEU A 1 216 ? 10.763 -3.960 -50.010 1.00 82.62 216 LEU A O 1
ATOM 1729 N N . LEU A 1 217 ? 11.435 -3.983 -47.865 1.00 81.00 217 LEU A N 1
ATOM 1730 C CA . LEU A 1 217 ? 12.657 -4.761 -48.091 1.00 81.00 217 LEU A CA 1
ATOM 1731 C C . LEU A 1 217 ? 12.365 -6.241 -48.388 1.00 81.00 217 LEU A C 1
ATOM 1733 O O . LEU A 1 217 ? 13.018 -6.838 -49.248 1.00 81.00 217 LEU A O 1
ATOM 1737 N N . ALA A 1 218 ? 11.350 -6.818 -47.742 1.00 76.94 218 ALA A N 1
ATOM 1738 C CA . ALA A 1 218 ? 10.892 -8.185 -47.985 1.00 76.94 218 ALA A CA 1
ATOM 1739 C C . ALA A 1 218 ? 10.291 -8.364 -49.391 1.00 76.94 218 ALA A C 1
ATOM 1741 O O . ALA A 1 218 ? 10.351 -9.454 -49.953 1.00 76.94 218 ALA A O 1
ATOM 1742 N N . LYS A 1 219 ? 9.759 -7.293 -50.002 1.00 80.12 219 LYS A N 1
ATOM 1743 C CA . LYS A 1 219 ? 9.320 -7.304 -51.410 1.00 80.12 219 LYS A CA 1
ATOM 1744 C C . LYS A 1 219 ? 10.481 -7.334 -52.406 1.00 80.12 219 LYS A C 1
ATOM 1746 O O . LYS A 1 219 ? 10.308 -7.840 -53.509 1.00 80.12 219 LYS A O 1
ATOM 1751 N N . TRP A 1 220 ? 11.640 -6.785 -52.042 1.00 76.56 220 TRP A N 1
ATOM 1752 C CA . TRP A 1 220 ? 12.820 -6.724 -52.912 1.00 76.56 220 TRP A CA 1
ATOM 1753 C C . TRP A 1 220 ? 13.715 -7.959 -52.799 1.00 76.56 220 TRP A C 1
ATOM 1755 O O . TRP A 1 220 ? 14.409 -8.297 -53.756 1.00 76.56 220 TRP A O 1
ATOM 1765 N N . THR A 1 221 ? 13.721 -8.640 -51.648 1.00 73.81 221 THR A N 1
ATOM 1766 C CA . THR A 1 221 ? 14.598 -9.797 -51.415 1.00 73.81 221 THR A CA 1
ATOM 1767 C C . THR A 1 221 ? 13.900 -10.888 -50.601 1.00 73.81 221 THR A C 1
ATOM 1769 O O . THR A 1 221 ? 13.316 -10.620 -49.558 1.00 73.81 221 THR A O 1
ATOM 1772 N N . THR A 1 222 ? 14.001 -12.146 -51.045 1.00 72.94 222 THR A N 1
ATOM 1773 C CA . THR A 1 222 ? 13.426 -13.316 -50.342 1.00 72.94 222 THR A CA 1
ATOM 1774 C C . THR A 1 222 ? 14.335 -13.839 -49.218 1.00 72.94 222 THR A C 1
ATOM 1776 O O . THR A 1 222 ? 13.950 -14.719 -48.453 1.00 72.94 222 THR A O 1
ATOM 1779 N N . ASN A 1 223 ? 15.565 -13.320 -49.107 1.00 85.12 223 ASN A N 1
ATOM 1780 C CA . ASN A 1 223 ? 16.526 -13.741 -48.091 1.00 85.12 223 ASN A CA 1
ATOM 1781 C C . ASN A 1 223 ? 16.400 -12.879 -46.826 1.00 85.12 223 ASN A C 1
ATOM 1783 O O . ASN A 1 223 ? 16.958 -11.783 -46.742 1.00 85.12 223 ASN A O 1
ATOM 1787 N N . TYR A 1 224 ? 15.723 -13.420 -45.813 1.00 78.31 224 TYR A N 1
ATOM 1788 C CA . TYR A 1 224 ? 15.493 -12.760 -44.525 1.00 78.31 224 TYR A CA 1
ATOM 1789 C C . TYR A 1 224 ? 16.775 -12.319 -43.798 1.00 78.31 224 TYR A C 1
ATOM 1791 O O . TYR A 1 224 ? 16.741 -11.338 -43.056 1.00 78.31 224 TYR A O 1
ATOM 1799 N N . GLY A 1 225 ? 17.916 -12.978 -44.034 1.00 80.44 225 GLY A N 1
ATOM 1800 C CA . GLY A 1 225 ? 19.197 -12.564 -43.451 1.00 80.44 225 GLY A CA 1
ATOM 1801 C C . GLY A 1 225 ? 19.658 -11.195 -43.960 1.00 80.44 225 GLY A C 1
ATOM 1802 O O . GLY A 1 225 ? 20.128 -10.363 -43.185 1.00 80.44 225 GLY A O 1
ATOM 1803 N N . ILE A 1 226 ? 19.448 -10.925 -45.251 1.00 81.50 226 ILE A N 1
ATOM 1804 C CA . ILE A 1 226 ? 19.764 -9.632 -45.870 1.00 81.50 226 ILE A CA 1
ATOM 1805 C C . ILE A 1 226 ? 18.775 -8.561 -45.390 1.00 81.50 226 ILE A C 1
ATOM 1807 O O . ILE A 1 226 ? 19.183 -7.440 -45.097 1.00 81.50 226 ILE A O 1
ATOM 1811 N N . VAL A 1 227 ? 17.496 -8.917 -45.223 1.00 82.50 227 VAL A N 1
ATOM 1812 C CA . VAL A 1 227 ? 16.456 -8.000 -44.722 1.00 82.50 227 VAL A CA 1
ATOM 1813 C C . VAL A 1 227 ? 16.789 -7.486 -43.317 1.00 82.50 227 VAL A C 1
ATOM 1815 O O . VAL A 1 227 ? 16.728 -6.283 -43.073 1.00 82.50 227 VAL A O 1
ATOM 1818 N N . ILE A 1 228 ? 17.197 -8.369 -42.401 1.00 84.12 228 ILE A N 1
ATOM 1819 C CA . ILE A 1 228 ? 17.564 -7.982 -41.028 1.00 84.12 228 ILE A CA 1
ATOM 1820 C C . ILE A 1 228 ? 18.835 -7.116 -41.022 1.00 84.12 228 ILE A C 1
ATOM 1822 O O . ILE A 1 228 ? 18.901 -6.114 -40.305 1.00 84.12 228 ILE A O 1
ATOM 1826 N N . LEU A 1 229 ? 19.831 -7.453 -41.848 1.00 87.81 229 LEU A N 1
ATOM 1827 C CA . LEU A 1 229 ? 21.058 -6.662 -41.983 1.00 87.81 229 LEU A CA 1
ATOM 1828 C C . LEU A 1 229 ? 20.752 -5.235 -42.463 1.00 87.81 229 LEU A C 1
ATOM 1830 O O . LEU A 1 229 ? 21.226 -4.267 -41.872 1.00 87.81 229 LEU A O 1
ATOM 1834 N N . LEU A 1 230 ? 19.904 -5.086 -43.481 1.00 83.50 230 LEU A N 1
ATOM 1835 C CA . LEU A 1 230 ? 19.503 -3.777 -43.999 1.00 83.50 230 LEU A CA 1
ATOM 1836 C C . LEU A 1 230 ? 18.656 -2.986 -42.996 1.00 83.50 230 LEU A C 1
ATOM 1838 O O . LEU A 1 230 ? 18.860 -1.783 -42.840 1.00 83.50 230 LEU A O 1
ATOM 1842 N N . LEU A 1 231 ? 17.757 -3.651 -42.267 1.00 86.00 231 LEU A N 1
ATOM 1843 C CA . LEU A 1 231 ? 16.941 -3.015 -41.234 1.00 86.00 231 LEU A CA 1
ATOM 1844 C C . LEU A 1 231 ? 17.805 -2.469 -40.086 1.00 86.00 231 LEU A C 1
ATOM 1846 O O . LEU A 1 231 ? 17.612 -1.337 -39.647 1.00 86.00 231 LEU A O 1
ATOM 1850 N N . THR A 1 232 ? 18.790 -3.241 -39.618 1.00 85.69 232 THR A N 1
ATOM 1851 C CA . THR A 1 232 ? 19.714 -2.789 -38.561 1.00 85.69 232 THR A CA 1
ATOM 1852 C C . THR A 1 232 ? 20.613 -1.641 -39.026 1.00 85.69 232 THR A C 1
ATOM 1854 O O . THR A 1 232 ? 20.860 -0.715 -38.250 1.00 85.69 232 THR A O 1
ATOM 1857 N N . LEU A 1 233 ? 21.044 -1.643 -40.294 1.00 85.69 233 LEU A N 1
ATOM 1858 C CA . LEU A 1 233 ? 21.784 -0.535 -40.905 1.00 85.69 233 LEU A CA 1
ATOM 1859 C C . LEU A 1 233 ? 20.925 0.736 -41.004 1.00 85.69 233 LEU A C 1
ATOM 1861 O O . LEU A 1 233 ? 21.390 1.819 -40.658 1.00 85.69 233 LEU A O 1
ATOM 1865 N N . PHE A 1 234 ? 19.667 0.599 -41.421 1.00 83.06 234 PHE A N 1
ATOM 1866 C CA . PHE A 1 234 ? 18.709 1.700 -41.528 1.00 83.06 234 PHE A CA 1
ATOM 1867 C C . PHE A 1 234 ? 18.415 2.342 -40.169 1.00 83.06 234 PHE A C 1
ATOM 1869 O O . PHE A 1 234 ? 18.477 3.563 -40.035 1.00 83.06 234 PHE A O 1
ATOM 1876 N N . ILE A 1 235 ? 18.168 1.523 -39.141 1.00 83.44 235 ILE A N 1
ATOM 1877 C CA . ILE A 1 235 ? 17.980 2.013 -37.771 1.00 83.44 235 ILE A CA 1
ATOM 1878 C C . ILE A 1 235 ? 19.238 2.756 -37.314 1.00 83.44 235 ILE A C 1
ATOM 1880 O O . ILE A 1 235 ? 19.122 3.887 -36.849 1.00 83.44 235 ILE A O 1
ATOM 1884 N N . ARG A 1 236 ? 20.434 2.180 -37.523 1.00 81.75 236 ARG A N 1
ATOM 1885 C CA . ARG A 1 236 ? 21.709 2.842 -37.199 1.00 81.75 236 ARG A CA 1
ATOM 1886 C C . ARG A 1 236 ? 21.854 4.200 -37.881 1.00 81.75 236 ARG A C 1
ATOM 1888 O O . ARG A 1 236 ? 22.301 5.133 -37.224 1.00 81.75 236 ARG A O 1
ATOM 1895 N N . LEU A 1 237 ? 21.461 4.315 -39.147 1.00 82.12 237 LEU A N 1
ATOM 1896 C CA . LEU A 1 237 ? 21.579 5.538 -39.946 1.00 82.12 237 LEU A CA 1
ATOM 1897 C C . LEU A 1 237 ? 20.582 6.629 -39.526 1.00 82.12 237 LEU A C 1
ATOM 1899 O O . LEU A 1 237 ? 20.907 7.809 -39.579 1.00 82.12 237 LEU A O 1
ATOM 1903 N N . ILE A 1 238 ? 19.388 6.256 -39.058 1.00 78.06 238 ILE A N 1
ATOM 1904 C CA . ILE A 1 238 ? 18.425 7.210 -38.481 1.00 78.06 238 ILE A CA 1
ATOM 1905 C C . ILE A 1 238 ? 18.857 7.655 -37.084 1.00 78.06 238 ILE A C 1
ATOM 1907 O O . ILE A 1 238 ? 18.647 8.804 -36.708 1.00 78.06 238 ILE A O 1
ATOM 1911 N N . THR A 1 239 ? 19.459 6.760 -36.300 1.00 74.00 239 THR A N 1
ATOM 1912 C CA . THR A 1 239 ? 19.916 7.087 -34.944 1.00 74.00 239 THR A CA 1
ATOM 1913 C C . THR A 1 239 ? 21.286 7.766 -34.914 1.00 74.00 239 THR A C 1
ATOM 1915 O O . THR A 1 239 ? 21.609 8.415 -33.923 1.00 74.00 239 THR A O 1
ATOM 1918 N N . SER A 1 240 ? 22.094 7.664 -35.978 1.00 76.25 240 SER A N 1
ATOM 1919 C CA . SER A 1 240 ? 23.447 8.239 -36.023 1.00 76.25 240 SER A CA 1
ATOM 1920 C C . SER A 1 240 ? 23.510 9.768 -35.882 1.00 76.25 240 SER A C 1
ATOM 1922 O O . SER A 1 240 ? 24.409 10.225 -35.181 1.00 76.25 240 SER A O 1
ATOM 1924 N N . PRO A 1 241 ? 22.585 10.579 -36.440 1.00 65.50 241 PRO A N 1
ATOM 1925 C CA . PRO A 1 241 ? 22.584 12.031 -36.247 1.00 65.50 241 PRO A CA 1
ATOM 1926 C C . PRO A 1 241 ? 22.127 12.444 -34.840 1.00 65.50 241 PRO A C 1
ATOM 1928 O O . PRO A 1 241 ? 22.406 13.553 -34.411 1.00 65.50 241 PRO A O 1
ATOM 1931 N N . LEU A 1 242 ? 21.418 11.563 -34.122 1.00 59.88 242 LEU A N 1
ATOM 1932 C CA . LEU A 1 242 ? 20.923 11.809 -32.761 1.00 59.88 242 LEU A CA 1
ATOM 1933 C C . LEU A 1 242 ? 21.936 11.404 -31.677 1.00 59.88 242 LEU A C 1
ATOM 1935 O O . LEU A 1 242 ? 21.817 11.853 -30.541 1.00 59.88 242 LEU A O 1
ATOM 1939 N N . MET A 1 243 ? 22.915 10.554 -32.008 1.00 56.50 243 MET A N 1
ATOM 1940 C CA . MET A 1 243 ? 23.950 10.080 -31.075 1.00 56.50 243 MET A CA 1
ATOM 1941 C C . MET A 1 243 ? 25.287 10.827 -31.179 1.00 56.50 243 MET A C 1
ATOM 1943 O O . MET A 1 243 ? 26.129 10.661 -30.300 1.00 56.50 243 MET A O 1
ATOM 1947 N N . TYR A 1 244 ? 25.480 11.656 -32.207 1.00 53.06 244 TYR A N 1
ATOM 1948 C CA . TYR A 1 244 ? 26.615 12.573 -32.304 1.00 53.06 244 TYR A CA 1
ATOM 1949 C C . TYR A 1 244 ? 26.146 13.995 -31.973 1.00 53.06 244 TYR A C 1
ATOM 1951 O O . TYR A 1 244 ? 25.554 14.641 -32.839 1.00 53.06 244 TYR A O 1
ATOM 1959 N N . PRO A 1 245 ? 26.375 14.511 -30.750 1.00 49.25 245 PRO A N 1
ATOM 1960 C CA . PRO A 1 245 ? 26.355 15.952 -30.562 1.00 49.25 245 PRO A CA 1
ATOM 1961 C C . PRO A 1 245 ? 27.508 16.525 -31.400 1.00 49.25 245 PRO A C 1
ATOM 1963 O O . PRO A 1 245 ? 28.629 16.016 -31.330 1.00 49.25 245 PRO A O 1
ATOM 1966 N N . GLY A 1 246 ? 27.201 17.500 -32.259 1.00 52.19 246 GLY A N 1
ATOM 1967 C CA . GLY A 1 246 ? 28.218 18.279 -32.971 1.00 52.19 246 GLY A CA 1
ATOM 1968 C C . GLY A 1 246 ? 29.140 19.027 -32.018 1.00 52.19 246 GLY A C 1
ATOM 1969 O O . GLY A 1 246 ? 28.699 19.322 -30.883 1.00 52.19 246 GLY A O 1
#

Solvent-accessible surface area (backbone atoms only — not comparable to full-atom values): 13575 Å² total; per-residue (Å²): 135,89,76,87,67,78,83,67,42,54,78,47,81,60,52,76,44,76,58,86,84,29,41,33,38,38,35,42,33,45,36,92,84,72,20,30,42,34,43,35,37,40,42,45,99,59,46,54,29,41,36,38,42,33,50,44,84,43,63,85,78,30,60,93,54,25,41,79,46,79,49,76,47,70,46,61,59,87,63,92,51,63,69,59,47,43,74,54,22,33,39,36,36,31,46,86,89,42,81,47,72,47,70,79,80,71,65,70,49,73,39,85,49,43,28,44,36,45,32,47,34,41,78,60,34,32,40,35,46,33,37,79,82,35,26,57,20,37,34,38,39,45,42,72,40,96,52,93,60,36,48,34,40,38,41,33,42,37,31,31,76,58,90,54,57,64,44,53,32,38,40,37,58,38,66,57,41,50,73,66,34,50,73,70,72,71,68,54,28,68,73,38,81,55,70,83,24,102,56,46,60,51,57,49,45,40,63,71,48,50,48,57,50,49,57,56,43,51,72,77,41,91,51,65,70,58,44,52,54,50,49,55,50,50,51,49,62,68,46,48,72,78,73,50,82,128

Nearest PDB structures (foldseek):
  6s6z-assembly1_A  TM=6.197E-01  e=2.292E-05  Thermotoga maritima MSB8
  4mmh-assembly1_A  TM=5.561E-01  e=1.580E-03  Pedobacter heparinus

Radius of gyration: 24.99 Å; Cα contacts (8 Å, |Δi|>4): 461; chains: 1; bounding box: 48×42×83 Å

pLDDT: mean 80.49, std 13.83, range [25.2, 95.31]

Foldseek 3Di:
DDDDDPPFWDWDQWDWDDDPQKTKTKIWTAGPVRWIWIWIWIHHPAQKIKTKIFTGPVCVCADVQKDKDKDKDWAWDDDPDLVVQLQQKWKWWAFPNDIDIDHADWDKAWFQAWIQKIWIDTPWKIKMKGWPQTFRIWMKTKHQDPDPTTRIIMMITTMDRHPDSMTMMMIGTGTLDLVSVVVVVSPSSVVPPPPVPPCPVVVVCCVPPVVVLLVVVCVVDVDVVVSVVVSVVVVCVVCVVVPDDD

Sequence (246 aa):
MLQFRAKDFHLCTGEITKVGDDQVITYQLLGKDGSSVTHKFTVKPDYMIDFDLSINGANHLLSNNTLFLTWQNKAVRQQKDLSYERQQSQIGYRKDGDYEHSSIGTDNEEFKTSVNWVAVKQQFFASALVAKNNFSGGSMSWVAAADDKTIVSATANLRLPVTNPTIQFGLYYGPTDYKTLKKYGNDMEDMVNLGTGMWAFVKYINRWIVIPVFDLLAKWTTNYGIVILLLTLFIRLITSPLMYPG

Secondary structure (DSSP, 8-state):
-----TTS-EEPPPEEEEETTEEEEEEEEE-TTS-EEEEEEEE-SSSEEEEEEEEES-GGGSBTTEEEEEEEEEEE--SS-HHHHHHH-EEEEEETTEEEEEESSSPEEEE-S-EEEEEEE-SSEEEEEEEEEEESEEEEEEEE-SSSSEEEEEEEEEEEE--SSEEEEEEEEEE--HHHHHTT-SSGGGGS--TT-TTHHHHHHIIIIIHHHHHHHHHH-S-HHHHHHHHHHHHHHHHHHHH---